Protein AF-A0A7X9DXM9-F1 (afdb_monomer_lite)

pLDDT: mean 82.94, std 8.87, range [48.75, 93.5]

Sequence (205 aa):
MAFSERTTARLQALLFGFGPSSVLVLLVGGMLQSAAYAPAATLSLMGIGLGLPLGLGAGWLAARFDLSLAERRLPTLLFLFFLPLAVLPVQPGVLPLPSTWHGFPAIAIKVLAGLPLGAILGAAVEIGSLTAHSTRWTLAGAGLGALLAAGSVAVFSVLRGACLMNLFAAPIIWPLLPGTGRRSLPARMLLTLAVLLSFLVILYG

Foldseek 3Di:
DADPPVLLLLLLLLLLQQLVLLLVLLLVLLCVVDVVLVLLSVLLVLLLVQLQVLLLVVLVVVVVDPDDLQRLCVLVLVSLVLSLQSCVSSDPPPDPDPPVPPDDNNSVSSSPSNNSNSSSSNNNCSSPVVDDHDPVSNVVSNVVNNVQSNVCSVVHNSSLSSLVSLLVSLVSCVSSQDPDDPNRVVSVVSSVVSNVVSVCVNVPD

Radius of gyration: 16.88 Å; chains: 1; bounding box: 50×31×45 Å

Structure (mmCIF, N/CA/C/O backbone):
data_AF-A0A7X9DXM9-F1
#
_entry.id   AF-A0A7X9DXM9-F1
#
loop_
_atom_site.group_PDB
_atom_site.id
_atom_site.type_symbol
_atom_site.label_atom_id
_atom_site.label_alt_id
_atom_site.label_comp_id
_atom_site.label_asym_id
_atom_site.label_entity_id
_atom_site.label_seq_id
_atom_site.pdbx_PDB_ins_code
_atom_site.Cartn_x
_atom_site.Cartn_y
_atom_site.Cartn_z
_atom_site.occupancy
_atom_site.B_iso_or_equiv
_atom_site.auth_seq_id
_atom_site.auth_comp_id
_atom_site.auth_asym_id
_atom_site.auth_atom_id
_atom_site.pdbx_PDB_model_num
ATOM 1 N N . MET A 1 1 ? -24.350 7.151 11.544 1.00 48.75 1 MET A N 1
ATOM 2 C CA . MET A 1 1 ? -24.668 5.755 11.917 1.00 48.75 1 MET A CA 1
ATOM 3 C C . MET A 1 1 ? -23.365 5.045 12.244 1.00 48.75 1 MET A C 1
ATOM 5 O O . MET A 1 1 ? -22.459 5.098 11.422 1.00 48.75 1 MET A O 1
ATOM 9 N N . ALA A 1 2 ? -23.230 4.468 13.438 1.00 59.56 2 ALA A N 1
ATOM 10 C CA . ALA A 1 2 ? -22.066 3.652 13.780 1.00 59.56 2 ALA A CA 1
ATOM 11 C C . ALA A 1 2 ? -22.245 2.257 13.163 1.00 59.56 2 ALA A C 1
ATOM 13 O O . ALA A 1 2 ? -23.306 1.652 13.305 1.00 59.56 2 ALA A O 1
ATOM 14 N N . PHE A 1 3 ? -21.242 1.765 12.435 1.00 67.19 3 PHE A N 1
ATOM 15 C CA . PHE A 1 3 ? -21.250 0.389 11.940 1.00 67.19 3 PHE A CA 1
ATOM 16 C C . PHE A 1 3 ? -21.207 -0.588 13.117 1.00 67.19 3 PHE A C 1
ATOM 18 O O . PHE A 1 3 ? -20.564 -0.312 14.128 1.00 67.19 3 PHE A O 1
ATOM 25 N N . SER A 1 4 ? -21.860 -1.744 12.975 1.00 80.69 4 SER A N 1
ATOM 26 C CA . SER A 1 4 ? -21.740 -2.803 13.979 1.00 80.69 4 SER A CA 1
ATOM 27 C C . SER A 1 4 ? -20.289 -3.292 14.067 1.00 80.69 4 SER A C 1
ATOM 29 O O . SER A 1 4 ? -19.576 -3.329 13.059 1.00 80.69 4 SER A O 1
ATOM 31 N N . GLU A 1 5 ? -19.858 -3.719 15.256 1.00 78.62 5 GLU A N 1
ATOM 32 C CA . GLU A 1 5 ? -18.505 -4.253 15.493 1.00 78.62 5 GLU A CA 1
ATOM 33 C C . GLU A 1 5 ? -18.162 -5.428 14.564 1.00 78.62 5 GLU A C 1
ATOM 35 O O . GLU A 1 5 ? -17.027 -5.599 14.122 1.00 78.62 5 GLU A O 1
ATOM 40 N N . ARG A 1 6 ? -19.171 -6.221 14.185 1.00 82.81 6 ARG A N 1
ATOM 41 C CA . ARG A 1 6 ? -19.003 -7.307 13.212 1.00 82.81 6 ARG A CA 1
ATOM 42 C C . ARG A 1 6 ? -18.684 -6.780 11.817 1.00 82.81 6 ARG A C 1
ATOM 44 O O . ARG A 1 6 ? -17.879 -7.386 11.114 1.00 82.81 6 ARG A O 1
ATOM 51 N N . THR A 1 7 ? -19.307 -5.682 11.392 1.00 85.44 7 THR A N 1
ATOM 52 C CA . THR A 1 7 ? -19.037 -5.094 10.075 1.00 85.44 7 THR A CA 1
ATOM 53 C C . THR A 1 7 ? -17.652 -4.461 10.035 1.00 85.44 7 THR A C 1
ATOM 55 O O . THR A 1 7 ? -16.925 -4.670 9.066 1.00 85.44 7 THR A O 1
ATOM 58 N N . THR A 1 8 ? -17.234 -3.768 11.096 1.00 82.44 8 THR A N 1
ATOM 59 C CA . THR A 1 8 ? -15.885 -3.187 11.159 1.00 82.44 8 THR A CA 1
ATOM 60 C C . THR A 1 8 ? -14.805 -4.270 11.155 1.00 82.44 8 THR A C 1
ATOM 62 O O . THR A 1 8 ? -13.843 -4.146 10.401 1.00 82.44 8 THR A O 1
ATOM 65 N N . ALA A 1 9 ? -14.985 -5.375 11.886 1.00 82.69 9 ALA A N 1
ATOM 66 C CA . ALA A 1 9 ? -14.057 -6.510 11.854 1.00 82.69 9 ALA A CA 1
ATOM 67 C C . ALA A 1 9 ? -13.941 -7.151 10.455 1.00 82.69 9 ALA A C 1
ATOM 69 O O . ALA A 1 9 ? -12.845 -7.491 10.008 1.00 82.69 9 ALA A O 1
ATOM 70 N N . ARG A 1 10 ? -15.058 -7.277 9.724 1.00 88.19 10 ARG A N 1
ATOM 71 C CA . ARG A 1 10 ? -15.061 -7.809 8.347 1.00 88.19 10 ARG A CA 1
ATOM 72 C C . ARG A 1 10 ? -14.319 -6.900 7.373 1.00 88.19 10 ARG A C 1
ATOM 74 O O . ARG A 1 10 ? -13.527 -7.399 6.581 1.00 88.19 10 ARG A O 1
ATOM 81 N N . LEU A 1 11 ? -14.545 -5.588 7.449 1.00 87.56 11 LEU A N 1
ATOM 82 C CA . LEU A 1 11 ? -13.854 -4.610 6.600 1.00 87.56 11 LEU A CA 1
ATOM 83 C C . LEU A 1 11 ? -12.341 -4.615 6.853 1.00 87.56 11 LEU A C 1
ATOM 85 O O . LEU A 1 11 ? -11.559 -4.505 5.915 1.00 87.56 11 LEU A O 1
ATOM 89 N N . GLN A 1 12 ? -11.919 -4.808 8.103 1.00 85.81 12 GLN A N 1
ATOM 90 C CA . GLN A 1 12 ? -10.499 -4.916 8.450 1.00 85.81 12 GLN A CA 1
ATOM 91 C C . GLN A 1 12 ? -9.864 -6.180 7.887 1.00 85.81 12 GLN A C 1
ATOM 93 O O . GLN A 1 12 ? -8.811 -6.096 7.260 1.00 85.81 12 GLN A O 1
ATOM 98 N N . ALA A 1 13 ? -10.523 -7.330 8.054 1.00 86.81 13 ALA A N 1
ATOM 99 C CA . ALA A 1 13 ? -10.060 -8.582 7.468 1.00 86.81 13 ALA A CA 1
ATOM 100 C C . ALA A 1 13 ? -9.941 -8.466 5.940 1.00 86.81 13 ALA A C 1
ATOM 102 O O . ALA A 1 13 ? -8.939 -8.884 5.365 1.00 86.81 13 ALA A O 1
ATOM 103 N N . LEU A 1 14 ? -10.911 -7.813 5.296 1.00 89.94 14 LEU A N 1
ATOM 104 C CA . LEU A 1 14 ? -10.887 -7.549 3.859 1.00 89.94 14 LEU A CA 1
ATOM 105 C C . LEU A 1 14 ? -9.674 -6.687 3.465 1.00 89.94 14 LEU A C 1
ATOM 107 O O . LEU A 1 14 ? -8.929 -7.068 2.565 1.00 89.94 14 LEU A O 1
ATOM 111 N N . LEU A 1 15 ? -9.405 -5.584 4.170 1.00 87.69 15 LEU A N 1
ATOM 112 C CA . LEU A 1 15 ? -8.231 -4.738 3.903 1.00 87.69 15 LEU A CA 1
ATOM 113 C C . LEU A 1 15 ? -6.899 -5.464 4.117 1.00 87.69 15 LEU A C 1
ATOM 115 O O . LEU A 1 15 ? -5.951 -5.233 3.365 1.00 87.69 15 LEU A O 1
ATOM 119 N N . PHE A 1 16 ? -6.840 -6.358 5.105 1.00 86.56 16 PHE A N 1
ATOM 120 C CA . PHE A 1 16 ? -5.651 -7.151 5.406 1.00 86.56 16 PHE A CA 1
ATOM 121 C C . PHE A 1 16 ? -5.243 -8.054 4.237 1.00 86.56 16 PHE A C 1
ATOM 123 O O . PHE A 1 16 ? -4.057 -8.211 3.967 1.00 86.56 16 PHE A O 1
ATOM 130 N N . GLY A 1 17 ? -6.216 -8.620 3.517 1.00 87.19 17 GLY A N 1
ATOM 131 C CA . GLY A 1 17 ? -5.951 -9.375 2.291 1.00 87.19 17 GLY A CA 1
ATOM 132 C C . GLY A 1 17 ? -5.758 -8.482 1.063 1.00 87.19 17 GLY A C 1
ATOM 133 O O . GLY A 1 17 ? -4.894 -8.747 0.225 1.00 87.19 17 GLY A O 1
ATOM 134 N N . PHE A 1 18 ? -6.544 -7.408 0.961 1.00 90.62 18 PHE A N 1
ATOM 135 C CA . PHE A 1 18 ? -6.539 -6.492 -0.181 1.00 90.62 18 PHE A CA 1
ATOM 136 C C . PHE A 1 18 ? -5.183 -5.811 -0.383 1.00 90.62 18 PHE A C 1
ATOM 138 O O . PHE A 1 18 ? -4.677 -5.796 -1.501 1.00 90.62 18 PHE A O 1
ATOM 145 N N . GLY A 1 19 ? -4.571 -5.274 0.677 1.00 87.44 19 GLY A N 1
ATOM 146 C CA . GLY A 1 19 ? -3.327 -4.509 0.558 1.00 87.44 19 GLY A CA 1
ATOM 147 C C . GLY A 1 19 ? -2.166 -5.313 -0.051 1.00 87.44 19 GLY A C 1
ATOM 148 O O . GLY A 1 19 ? -1.692 -4.959 -1.132 1.00 87.44 19 GLY A O 1
ATOM 149 N N . PRO A 1 20 ? -1.728 -6.418 0.584 1.00 87.94 20 PRO A N 1
ATOM 150 C CA . PRO A 1 20 ? -0.613 -7.231 0.096 1.00 87.94 20 PRO A CA 1
ATOM 151 C C . PRO A 1 20 ? -0.844 -7.813 -1.304 1.00 87.94 20 PRO A C 1
ATOM 153 O O . PRO A 1 20 ? 0.061 -7.790 -2.136 1.00 87.94 20 PRO A O 1
ATOM 156 N N . SER A 1 21 ? -2.054 -8.311 -1.585 1.00 91.06 21 SER A N 1
ATOM 157 C CA . SER A 1 21 ? -2.389 -8.884 -2.898 1.00 91.06 21 SER A CA 1
ATOM 158 C C . SER A 1 21 ? -2.339 -7.836 -4.010 1.00 91.06 21 SER A C 1
ATOM 160 O O . SER A 1 21 ? -1.757 -8.097 -5.062 1.00 91.06 21 SER A O 1
ATOM 162 N N . SER A 1 22 ? -2.867 -6.635 -3.757 1.00 89.62 22 SER A N 1
ATOM 163 C CA . SER A 1 22 ? -2.834 -5.532 -4.720 1.00 89.62 22 SER A CA 1
ATOM 164 C C . SER A 1 22 ? -1.399 -5.126 -5.051 1.00 89.62 22 SER A C 1
ATOM 166 O O . SER A 1 22 ? -1.066 -4.969 -6.221 1.00 89.62 22 SER A O 1
ATOM 168 N N . VAL A 1 23 ? -0.527 -5.009 -4.039 1.00 89.00 23 VAL A N 1
ATOM 169 C CA . VAL A 1 23 ? 0.901 -4.682 -4.224 1.00 89.00 23 VAL A CA 1
ATOM 170 C C . VAL A 1 23 ? 1.596 -5.719 -5.095 1.00 89.00 23 VAL A C 1
ATOM 172 O O . VAL A 1 23 ? 2.262 -5.363 -6.067 1.00 89.00 23 VAL A O 1
ATOM 175 N N . LEU A 1 24 ? 1.435 -6.999 -4.752 1.00 88.75 24 LEU A N 1
ATOM 176 C CA . LEU A 1 24 ? 2.077 -8.090 -5.478 1.00 88.75 24 LEU A CA 1
ATOM 177 C C . LEU A 1 24 ? 1.624 -8.116 -6.937 1.00 88.75 24 LEU A C 1
ATOM 179 O O . LEU A 1 24 ? 2.463 -8.163 -7.832 1.00 88.75 24 LEU A O 1
ATOM 183 N N . VAL A 1 25 ? 0.317 -8.029 -7.186 1.00 92.06 25 VAL A N 1
ATOM 184 C CA . VAL A 1 25 ? -0.222 -8.076 -8.549 1.00 92.06 25 VAL A CA 1
ATOM 185 C C . VAL A 1 25 ? 0.141 -6.827 -9.352 1.00 92.06 25 VAL A C 1
ATOM 187 O O . VAL A 1 25 ? 0.460 -6.961 -10.529 1.00 92.06 25 VAL A O 1
ATOM 190 N N . LEU A 1 26 ? 0.170 -5.635 -8.748 1.00 88.19 26 LEU A N 1
ATOM 191 C CA . LEU A 1 26 ? 0.624 -4.415 -9.428 1.00 88.19 26 LEU A CA 1
ATOM 192 C C . LEU A 1 26 ? 2.090 -4.528 -9.869 1.00 88.19 26 LEU A C 1
ATOM 194 O O . LEU A 1 26 ? 2.418 -4.211 -11.011 1.00 88.19 26 LEU A O 1
ATOM 198 N N . LEU A 1 27 ? 2.971 -5.009 -8.988 1.00 85.69 27 LEU A N 1
ATOM 199 C CA . LEU A 1 27 ? 4.401 -5.126 -9.284 1.00 85.69 27 LEU A CA 1
ATOM 200 C C . LEU A 1 27 ? 4.691 -6.250 -10.285 1.00 85.69 27 LEU A C 1
ATOM 202 O O . LEU A 1 27 ? 5.445 -6.028 -11.230 1.00 85.69 27 LEU A O 1
ATOM 206 N N . VAL A 1 28 ? 4.051 -7.414 -10.138 1.00 88.06 28 VAL A N 1
ATOM 207 C CA . VAL A 1 28 ? 4.140 -8.510 -11.121 1.00 88.06 28 VAL A CA 1
ATOM 208 C C . VAL A 1 28 ? 3.554 -8.076 -12.464 1.00 88.06 28 VAL A C 1
ATOM 210 O O . VAL A 1 28 ? 4.159 -8.310 -13.505 1.00 88.06 28 VAL A O 1
ATOM 213 N N . GLY A 1 29 ? 2.419 -7.380 -12.456 1.00 84.25 29 GLY A N 1
ATOM 214 C CA . GLY A 1 29 ? 1.819 -6.807 -13.656 1.00 84.25 29 GLY A CA 1
ATOM 215 C C . GLY A 1 29 ? 2.764 -5.838 -14.370 1.00 84.25 29 GLY A C 1
ATOM 216 O O . GLY A 1 29 ? 2.915 -5.916 -15.586 1.00 84.25 29 GLY A O 1
ATOM 217 N N . GLY A 1 30 ? 3.481 -4.997 -13.620 1.00 79.69 30 GLY A N 1
ATOM 218 C CA . GLY A 1 30 ? 4.525 -4.128 -14.165 1.00 79.69 30 GLY A CA 1
ATOM 219 C C . GLY A 1 30 ? 5.702 -4.882 -14.790 1.00 79.69 30 GLY A C 1
ATOM 220 O O . GLY A 1 30 ? 6.202 -4.466 -15.834 1.00 79.69 30 GLY A O 1
ATOM 221 N N . MET A 1 31 ? 6.115 -6.013 -14.204 1.00 84.00 31 MET A N 1
ATOM 222 C CA . MET A 1 31 ? 7.135 -6.893 -14.796 1.00 84.00 31 MET A CA 1
ATOM 223 C C . MET A 1 31 ? 6.669 -7.503 -16.121 1.00 84.00 31 MET A C 1
ATOM 225 O O . MET A 1 31 ? 7.459 -7.615 -17.056 1.00 84.00 31 MET A O 1
ATOM 229 N N . LEU A 1 32 ? 5.394 -7.895 -16.198 1.00 82.75 32 LEU A N 1
ATOM 230 C CA . LEU A 1 32 ? 4.806 -8.525 -17.382 1.00 82.75 32 LEU A CA 1
ATOM 231 C C . LEU A 1 32 ? 4.537 -7.524 -18.513 1.00 82.75 32 LEU A C 1
ATOM 233 O O . LEU A 1 32 ? 4.672 -7.886 -19.678 1.00 82.75 32 LEU A O 1
ATOM 237 N N . GLN A 1 33 ? 4.187 -6.274 -18.192 1.00 77.88 33 GLN A N 1
ATOM 238 C CA . GLN A 1 33 ? 3.947 -5.233 -19.197 1.00 77.88 33 GLN A CA 1
ATOM 239 C C . GLN A 1 33 ? 5.207 -4.873 -19.997 1.00 77.88 33 GLN A C 1
ATOM 241 O O . GLN A 1 33 ? 5.100 -4.528 -21.173 1.00 77.88 33 GLN A O 1
ATOM 246 N N . SER A 1 34 ? 6.399 -4.927 -19.389 1.00 70.69 34 SER A N 1
ATOM 247 C CA . SER A 1 34 ? 7.651 -4.689 -20.111 1.00 70.69 34 SER A CA 1
ATOM 248 C C . SER A 1 34 ? 8.867 -5.262 -19.392 1.00 70.69 34 SER A C 1
ATOM 250 O O . SER A 1 34 ? 9.129 -4.961 -18.224 1.00 70.69 34 SER A O 1
ATOM 252 N N . ALA A 1 35 ? 9.705 -5.975 -20.146 1.00 70.38 35 ALA A N 1
ATOM 253 C CA . ALA A 1 35 ? 10.999 -6.467 -19.676 1.00 70.38 35 ALA A CA 1
ATOM 254 C C . ALA A 1 35 ? 11.931 -5.336 -19.195 1.00 70.38 35 ALA A C 1
ATOM 256 O O . ALA A 1 35 ? 12.764 -5.555 -18.317 1.00 70.38 35 ALA A O 1
ATOM 257 N N . ALA A 1 36 ? 11.762 -4.110 -19.709 1.00 70.25 36 ALA A N 1
ATOM 258 C CA . ALA A 1 36 ? 12.531 -2.946 -19.270 1.00 70.25 36 ALA A CA 1
ATOM 259 C C . ALA A 1 36 ? 12.180 -2.498 -17.837 1.00 70.25 36 ALA A C 1
ATOM 261 O O . ALA A 1 36 ? 12.992 -1.849 -17.174 1.00 70.25 36 ALA A O 1
ATOM 262 N N . TYR A 1 37 ? 10.988 -2.846 -17.340 1.00 75.62 37 TYR A N 1
ATOM 263 C CA . TYR A 1 37 ? 10.502 -2.449 -16.013 1.00 75.62 37 TYR A CA 1
ATOM 264 C C . TYR A 1 37 ? 10.745 -3.521 -14.949 1.00 75.62 37 TYR A C 1
ATOM 266 O O . TYR A 1 37 ? 10.755 -3.207 -13.755 1.00 75.62 37 TYR A O 1
ATOM 274 N N . ALA A 1 38 ? 11.027 -4.759 -15.366 1.00 79.31 38 ALA A N 1
ATOM 275 C CA . ALA A 1 38 ? 11.289 -5.871 -14.463 1.00 79.31 38 ALA A CA 1
ATOM 276 C C . ALA A 1 38 ? 12.390 -5.578 -13.421 1.00 79.31 38 ALA A C 1
ATOM 278 O O . ALA A 1 38 ? 12.136 -5.801 -12.238 1.00 79.31 38 ALA A O 1
ATOM 279 N N . PRO A 1 39 ? 13.552 -4.979 -13.763 1.00 83.31 39 PRO A N 1
ATOM 280 C CA . PRO A 1 39 ? 14.574 -4.657 -12.765 1.00 83.31 39 PRO A CA 1
ATOM 281 C C . PRO A 1 39 ? 14.092 -3.648 -11.715 1.00 83.31 39 PRO A C 1
ATOM 283 O O . PRO A 1 39 ? 14.436 -3.757 -10.541 1.00 83.31 39 PRO A O 1
ATOM 286 N N . ALA A 1 40 ? 13.288 -2.660 -12.117 1.00 82.50 40 ALA A N 1
ATOM 287 C CA . ALA A 1 40 ? 12.776 -1.653 -11.193 1.00 82.50 40 ALA A CA 1
ATOM 288 C C . ALA A 1 40 ? 11.723 -2.237 -10.242 1.00 82.50 40 ALA A C 1
ATOM 290 O O . ALA A 1 40 ? 11.768 -1.964 -9.042 1.00 82.50 40 ALA A O 1
ATOM 291 N N . ALA A 1 41 ? 10.834 -3.088 -10.760 1.00 83.94 41 ALA A N 1
ATOM 292 C CA . ALA A 1 41 ? 9.851 -3.807 -9.959 1.00 83.94 41 ALA A CA 1
ATOM 293 C C . ALA A 1 41 ? 10.522 -4.776 -8.971 1.00 83.94 41 ALA A C 1
ATOM 295 O O . ALA A 1 41 ? 10.146 -4.804 -7.801 1.00 83.94 41 ALA A O 1
ATOM 296 N N . THR A 1 42 ? 11.565 -5.502 -9.393 1.00 86.25 42 THR A N 1
ATOM 297 C CA . THR A 1 42 ? 12.333 -6.397 -8.509 1.00 86.25 42 THR A CA 1
ATOM 298 C C . THR A 1 42 ? 13.021 -5.629 -7.386 1.00 86.25 42 THR A C 1
ATOM 300 O O . THR A 1 42 ? 12.974 -6.056 -6.236 1.00 86.25 42 THR A O 1
ATOM 303 N N . LEU A 1 43 ? 13.629 -4.477 -7.684 1.00 87.50 43 LEU A N 1
ATOM 304 C CA . LEU A 1 43 ? 14.270 -3.645 -6.661 1.00 87.50 43 LEU A CA 1
ATOM 305 C C . LEU A 1 43 ? 13.255 -3.060 -5.669 1.00 87.50 43 LEU A C 1
ATOM 307 O O . LEU A 1 43 ? 13.537 -3.019 -4.472 1.00 87.50 43 LEU A O 1
ATOM 311 N N . SER A 1 44 ? 12.067 -2.671 -6.138 1.00 87.44 44 SER A N 1
ATOM 312 C CA . SER A 1 44 ? 10.980 -2.243 -5.252 1.00 87.44 44 SER A CA 1
ATOM 313 C C . SER A 1 44 ? 10.486 -3.394 -4.365 1.00 87.44 44 SER A C 1
ATOM 315 O O . SER A 1 44 ? 10.382 -3.225 -3.151 1.00 87.44 44 SER A O 1
ATOM 317 N N . LEU A 1 45 ? 10.293 -4.598 -4.923 1.00 87.62 45 LEU A N 1
ATOM 318 C CA . LEU A 1 45 ? 9.964 -5.806 -4.152 1.00 87.62 45 LEU A CA 1
ATOM 319 C C . LEU A 1 45 ? 11.040 -6.150 -3.120 1.00 87.62 45 LEU A C 1
ATOM 321 O O . LEU A 1 45 ? 10.706 -6.520 -1.998 1.00 87.62 45 LEU A O 1
ATOM 325 N N . MET A 1 46 ? 12.318 -5.992 -3.466 1.00 90.75 46 MET A N 1
ATOM 326 C CA . MET A 1 46 ? 13.419 -6.173 -2.522 1.00 90.75 46 MET A CA 1
ATOM 327 C C . MET A 1 46 ? 13.336 -5.145 -1.390 1.00 90.75 46 MET A C 1
ATOM 329 O O . MET A 1 46 ? 13.458 -5.511 -0.226 1.00 90.75 46 MET A O 1
ATOM 333 N N . GLY A 1 47 ? 13.051 -3.881 -1.715 1.00 89.81 47 GLY A N 1
ATOM 334 C CA . GLY A 1 47 ? 12.760 -2.836 -0.735 1.00 89.81 47 GLY A CA 1
ATOM 335 C C . GLY A 1 47 ? 11.626 -3.223 0.210 1.00 89.81 47 GLY A C 1
ATOM 336 O O . GLY A 1 47 ? 11.805 -3.185 1.425 1.00 89.81 47 GLY A O 1
ATOM 337 N N . ILE A 1 48 ? 10.493 -3.670 -0.333 1.00 90.69 48 ILE A N 1
ATOM 338 C CA . ILE A 1 48 ? 9.339 -4.148 0.446 1.00 90.69 48 ILE A CA 1
ATOM 339 C C . ILE A 1 48 ? 9.743 -5.326 1.342 1.00 90.69 48 ILE A C 1
ATOM 341 O O . ILE A 1 48 ? 9.424 -5.333 2.531 1.00 90.69 48 ILE A O 1
ATOM 345 N N . GLY A 1 49 ? 10.483 -6.295 0.800 1.00 90.88 49 GLY A N 1
ATOM 346 C CA . GLY A 1 49 ? 10.977 -7.458 1.536 1.00 90.88 49 GLY A CA 1
ATOM 347 C C . GLY A 1 49 ? 11.904 -7.086 2.694 1.00 90.88 49 GLY A C 1
ATOM 348 O O . GLY A 1 49 ? 11.774 -7.654 3.772 1.00 90.88 49 GLY A O 1
ATOM 349 N N . LEU A 1 50 ? 12.786 -6.099 2.506 1.00 92.19 50 LEU A N 1
ATOM 350 C CA . LEU A 1 50 ? 13.667 -5.567 3.554 1.00 92.19 50 LEU A CA 1
ATOM 351 C C . LEU A 1 50 ? 12.912 -4.712 4.580 1.00 92.19 50 LEU A C 1
ATOM 353 O O . LEU A 1 50 ? 13.237 -4.730 5.765 1.00 92.19 50 LEU A O 1
ATOM 357 N N . GLY A 1 51 ? 11.893 -3.974 4.140 1.00 91.31 51 GLY A N 1
ATOM 358 C CA . GLY A 1 51 ? 11.041 -3.175 5.013 1.00 91.31 51 GLY A CA 1
ATOM 359 C C . GLY A 1 51 ? 10.171 -4.032 5.928 1.00 91.31 51 GLY A C 1
ATOM 360 O O . GLY A 1 51 ? 9.973 -3.681 7.086 1.00 91.31 51 GLY A O 1
ATOM 361 N N . LEU A 1 52 ? 9.677 -5.172 5.446 1.00 91.06 52 LEU A N 1
ATOM 362 C CA . LEU A 1 52 ? 8.765 -6.048 6.184 1.00 91.06 52 LEU A CA 1
ATOM 363 C C . LEU A 1 52 ? 9.264 -6.474 7.581 1.00 91.06 52 LEU A C 1
ATOM 365 O O . LEU A 1 52 ? 8.524 -6.252 8.540 1.00 91.06 52 LEU A O 1
ATOM 369 N N . PRO A 1 53 ? 10.489 -7.006 7.768 1.00 91.25 53 PRO A N 1
ATOM 370 C CA . PRO A 1 53 ? 11.000 -7.336 9.099 1.00 91.25 53 PRO A CA 1
ATOM 371 C C . PRO A 1 53 ? 11.183 -6.100 9.990 1.00 91.25 53 PRO A C 1
ATOM 373 O O . PRO A 1 53 ? 10.915 -6.178 11.189 1.00 91.25 53 PRO A O 1
ATOM 376 N N . LEU A 1 54 ? 11.565 -4.946 9.424 1.00 90.38 54 LEU A N 1
ATOM 377 C CA . LEU A 1 54 ? 11.629 -3.682 10.172 1.00 90.38 54 LEU A CA 1
ATOM 378 C C . LEU A 1 54 ? 10.239 -3.287 10.686 1.00 90.38 54 LEU A C 1
ATOM 380 O O . LEU A 1 54 ? 10.081 -2.877 11.834 1.00 90.38 54 LEU A O 1
ATOM 384 N N . GLY A 1 55 ? 9.228 -3.468 9.839 1.00 88.94 55 GLY A N 1
ATOM 385 C CA . GLY A 1 55 ? 7.826 -3.269 10.164 1.00 88.94 55 GLY A CA 1
ATOM 386 C C . GLY A 1 55 ? 7.324 -4.180 11.271 1.00 88.94 55 GLY A C 1
ATOM 387 O O . GLY A 1 55 ? 6.687 -3.701 12.203 1.00 88.94 55 GLY A O 1
ATOM 388 N N . LEU A 1 56 ? 7.630 -5.477 11.190 1.00 88.94 56 LEU A N 1
ATOM 389 C CA . LEU A 1 56 ? 7.277 -6.450 12.227 1.00 88.94 56 LEU A CA 1
ATOM 390 C C . LEU A 1 56 ? 7.898 -6.056 13.573 1.00 88.94 56 LEU A C 1
ATOM 392 O O . LEU A 1 56 ? 7.196 -5.998 14.577 1.00 88.94 56 LEU A O 1
ATOM 396 N N . GLY A 1 57 ? 9.185 -5.689 13.587 1.00 87.00 57 GLY A N 1
ATOM 397 C CA . GLY A 1 57 ? 9.857 -5.212 14.799 1.00 87.00 57 GLY A CA 1
ATOM 398 C C . GLY A 1 57 ? 9.222 -3.941 15.375 1.00 87.00 57 GLY A C 1
ATOM 399 O O . GLY A 1 57 ? 8.988 -3.852 16.581 1.00 87.00 57 GLY A O 1
ATOM 400 N N . ALA A 1 58 ? 8.881 -2.974 14.517 1.00 85.56 58 ALA A N 1
ATOM 401 C CA . ALA A 1 58 ? 8.199 -1.749 14.929 1.00 85.56 58 ALA A CA 1
ATOM 402 C C . ALA A 1 58 ? 6.775 -2.018 15.443 1.00 85.56 58 ALA A C 1
ATOM 404 O O . ALA A 1 58 ? 6.373 -1.436 16.448 1.00 85.56 58 ALA A O 1
ATOM 405 N N . GLY A 1 59 ? 6.028 -2.911 14.791 1.00 84.44 59 GLY A N 1
ATOM 406 C CA . GLY A 1 59 ? 4.690 -3.333 15.204 1.00 84.44 59 GLY A CA 1
ATOM 407 C C . GLY A 1 59 ? 4.700 -4.063 16.545 1.00 84.44 59 GLY A C 1
ATOM 408 O O . GLY A 1 59 ? 3.859 -3.789 17.399 1.00 84.44 59 GLY A O 1
ATOM 409 N N . TRP A 1 60 ? 5.704 -4.905 16.777 1.00 86.31 60 TRP A N 1
ATOM 410 C CA . TRP A 1 60 ? 5.889 -5.617 18.039 1.00 86.31 60 TRP A CA 1
ATOM 411 C C . TRP A 1 60 ? 6.232 -4.652 19.175 1.00 86.31 60 TRP A C 1
ATOM 413 O O . TRP A 1 60 ? 5.688 -4.747 20.275 1.00 86.31 60 TRP A O 1
ATOM 423 N N . LEU A 1 61 ? 7.098 -3.670 18.904 1.00 85.25 61 LEU A N 1
ATOM 424 C CA . LEU A 1 61 ? 7.417 -2.619 19.866 1.00 85.25 61 LEU A CA 1
ATOM 425 C C . LEU A 1 61 ? 6.181 -1.759 20.162 1.00 85.25 61 LEU A C 1
ATOM 427 O O . LEU A 1 61 ? 5.892 -1.467 21.318 1.00 85.25 61 LEU A O 1
ATOM 431 N N . ALA A 1 62 ? 5.426 -1.402 19.124 1.00 81.94 62 ALA A N 1
ATOM 432 C CA . ALA A 1 62 ? 4.181 -0.651 19.216 1.00 81.94 62 ALA A CA 1
ATOM 433 C C . ALA A 1 62 ? 3.111 -1.397 20.031 1.00 81.94 62 ALA A C 1
ATOM 435 O O . ALA A 1 62 ? 2.397 -0.768 20.808 1.00 81.94 62 ALA A O 1
ATOM 436 N N . ALA A 1 63 ? 3.043 -2.727 19.925 1.00 77.38 63 ALA A N 1
ATOM 437 C CA . ALA A 1 63 ? 2.134 -3.569 20.701 1.00 77.38 63 ALA A CA 1
ATOM 438 C C . ALA A 1 63 ? 2.415 -3.558 22.214 1.00 77.38 63 ALA A C 1
ATOM 440 O O . ALA A 1 63 ? 1.530 -3.892 23.000 1.00 77.38 63 ALA A O 1
ATOM 441 N N . ARG A 1 64 ? 3.623 -3.157 22.635 1.00 81.38 64 ARG A N 1
ATOM 442 C CA . ARG A 1 64 ? 3.970 -2.977 24.055 1.00 81.38 64 ARG A CA 1
ATOM 443 C C . ARG A 1 64 ? 3.426 -1.677 24.649 1.00 81.38 64 ARG A C 1
ATOM 445 O O . ARG A 1 64 ? 3.457 -1.521 25.867 1.00 81.38 64 ARG A O 1
ATOM 452 N N . PHE A 1 65 ? 2.952 -0.752 23.817 1.00 81.00 65 PHE A N 1
ATOM 453 C CA . PHE A 1 65 ? 2.344 0.500 24.254 1.00 81.00 65 PHE A CA 1
ATOM 454 C C . PHE A 1 65 ? 0.821 0.421 24.166 1.00 81.00 65 PHE A C 1
ATOM 456 O O . PHE A 1 65 ? 0.261 -0.244 23.293 1.00 81.00 65 PHE A O 1
ATOM 463 N N . ASP A 1 66 ? 0.140 1.148 25.051 1.00 74.12 66 ASP A N 1
ATOM 464 C CA . ASP A 1 66 ? -1.319 1.213 25.053 1.00 74.12 66 ASP A CA 1
ATOM 465 C C . ASP A 1 66 ? -1.814 2.165 23.953 1.00 74.12 66 ASP A C 1
ATOM 467 O O . ASP A 1 66 ? -2.101 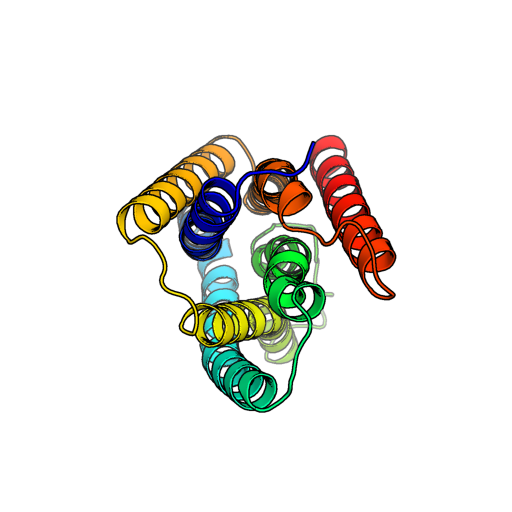3.345 24.163 1.00 74.12 66 ASP A O 1
ATOM 471 N N . LEU A 1 67 ? -1.796 1.660 22.718 1.00 73.62 67 LEU A N 1
ATOM 472 C CA . LEU A 1 67 ? -2.168 2.419 21.533 1.00 73.62 67 LEU A CA 1
ATOM 473 C C . LEU A 1 67 ? -3.681 2.487 21.373 1.00 73.62 67 LEU A C 1
ATOM 475 O O . LEU A 1 67 ? -4.375 1.460 21.338 1.00 73.62 67 LEU A O 1
ATOM 479 N N . SER A 1 68 ? -4.168 3.703 21.146 1.00 74.44 68 SER A N 1
ATOM 480 C CA . SER A 1 68 ? -5.556 3.969 20.788 1.00 74.44 68 SER A CA 1
ATOM 481 C C . SER A 1 68 ? -5.938 3.292 19.466 1.00 74.44 68 SER A C 1
ATOM 483 O O . SER A 1 68 ? -5.108 3.049 18.586 1.00 74.44 68 SER A O 1
ATOM 485 N N . LEU A 1 69 ? -7.236 3.040 19.272 1.00 71.75 69 LEU A N 1
ATOM 486 C CA . LEU A 1 69 ? -7.770 2.479 18.022 1.00 71.75 69 LEU A CA 1
ATOM 487 C C . LEU A 1 69 ? -7.342 3.273 16.777 1.00 71.75 69 LEU A C 1
ATOM 489 O O . LEU A 1 69 ? -7.111 2.676 15.732 1.00 71.75 69 LEU A O 1
ATOM 493 N N . ALA A 1 70 ? -7.196 4.598 16.884 1.00 68.94 70 ALA A N 1
ATOM 494 C CA . ALA A 1 70 ? -6.718 5.454 15.797 1.00 68.94 70 ALA A CA 1
ATOM 495 C C . ALA A 1 70 ? -5.281 5.116 15.376 1.00 68.94 70 ALA A C 1
ATOM 497 O O . ALA A 1 70 ? -4.958 5.069 14.191 1.00 68.94 70 ALA A O 1
ATOM 498 N N . GLU A 1 71 ? -4.420 4.874 16.361 1.00 75.19 71 GLU A N 1
ATOM 499 C CA . GLU A 1 71 ? -2.995 4.620 16.160 1.00 75.19 71 GLU A CA 1
ATOM 500 C C . GLU A 1 71 ? -2.751 3.241 15.571 1.00 75.19 71 GLU A C 1
ATOM 502 O O . GLU A 1 71 ? -1.911 3.083 14.691 1.00 75.19 71 GLU A O 1
ATOM 507 N N . ARG A 1 72 ? -3.571 2.261 15.952 1.00 76.00 72 ARG A N 1
ATOM 508 C CA . ARG A 1 72 ? -3.534 0.924 15.351 1.00 76.00 72 ARG A CA 1
ATOM 509 C C . ARG A 1 72 ? -3.946 0.921 13.871 1.00 76.00 72 ARG A C 1
ATOM 511 O O . ARG A 1 72 ? -3.629 -0.022 13.156 1.00 76.00 72 ARG A O 1
ATOM 518 N N . ARG A 1 73 ? -4.638 1.966 13.393 1.00 77.19 73 ARG A N 1
ATOM 519 C CA . ARG A 1 73 ? -5.087 2.117 11.990 1.00 77.19 73 ARG A CA 1
ATOM 520 C C . ARG A 1 73 ? -4.147 2.948 11.122 1.00 77.19 73 ARG A C 1
ATOM 522 O O . ARG A 1 73 ? -4.313 2.957 9.904 1.00 77.19 73 ARG A O 1
ATOM 529 N N . LEU A 1 74 ? -3.161 3.623 11.718 1.00 79.44 74 LEU A N 1
ATOM 530 C CA . LEU A 1 74 ? -2.177 4.428 10.988 1.00 79.44 74 LEU A CA 1
ATOM 531 C C . LEU A 1 74 ? -1.468 3.646 9.872 1.00 79.44 74 LEU A C 1
ATOM 533 O O . LEU A 1 74 ? -1.416 4.174 8.764 1.00 79.44 74 LEU A O 1
ATOM 537 N N . PRO A 1 75 ? -1.002 2.398 10.081 1.00 82.38 75 PRO A N 1
ATOM 538 C CA . PRO A 1 75 ? -0.369 1.623 9.013 1.00 82.38 75 PRO A CA 1
ATOM 539 C C . PRO A 1 75 ? -1.279 1.456 7.790 1.00 82.38 75 PRO A C 1
ATOM 541 O O . PRO A 1 75 ? -0.848 1.639 6.657 1.00 82.38 75 PRO A O 1
ATOM 544 N N . THR A 1 76 ? -2.571 1.202 8.004 1.00 80.00 76 THR A N 1
ATOM 545 C CA . THR A 1 76 ? -3.549 1.047 6.918 1.00 80.00 76 THR A CA 1
ATOM 546 C C . THR A 1 76 ? -3.754 2.341 6.125 1.00 80.00 76 THR A C 1
ATOM 548 O O . THR A 1 76 ? -3.979 2.288 4.921 1.00 80.00 76 THR A O 1
ATOM 551 N N . LEU A 1 77 ? -3.652 3.508 6.769 1.00 81.56 77 LEU A N 1
ATOM 552 C CA . LEU A 1 77 ? -3.699 4.801 6.075 1.00 81.56 77 LEU A CA 1
ATOM 553 C C . LEU A 1 77 ? -2.409 5.082 5.315 1.00 81.56 77 LEU A C 1
ATOM 555 O O . LEU A 1 77 ? -2.457 5.515 4.168 1.00 81.56 77 LEU A O 1
ATOM 559 N N . LEU A 1 78 ? -1.263 4.819 5.944 1.00 85.19 78 LEU A N 1
ATOM 560 C CA . LEU A 1 78 ? 0.043 5.018 5.325 1.00 85.19 78 LEU A CA 1
ATOM 561 C C . LEU A 1 78 ? 0.211 4.122 4.092 1.00 85.19 78 LEU A C 1
ATOM 563 O O . LEU A 1 78 ? 0.777 4.571 3.099 1.00 85.19 78 LEU A O 1
ATOM 567 N N . PHE A 1 79 ? -0.359 2.913 4.097 1.00 85.81 79 PHE A N 1
ATOM 568 C CA . PHE A 1 79 ? -0.394 2.032 2.927 1.00 85.81 79 PHE A CA 1
ATOM 569 C C . PHE A 1 79 ? -0.887 2.755 1.662 1.00 85.81 79 PHE A C 1
ATOM 571 O O . PHE A 1 79 ? -0.263 2.624 0.614 1.00 85.81 79 PHE A O 1
ATOM 578 N N . LEU A 1 80 ? -1.934 3.583 1.764 1.00 83.94 80 LEU A N 1
ATOM 579 C CA . LEU A 1 80 ? -2.480 4.318 0.615 1.00 83.94 80 LEU A CA 1
ATOM 580 C C . LEU A 1 80 ? -1.488 5.327 0.024 1.00 83.94 80 LEU A C 1
ATOM 582 O O . LEU A 1 80 ? -1.492 5.583 -1.174 1.00 83.94 80 LEU A O 1
ATOM 586 N N . PHE A 1 81 ? -0.627 5.914 0.849 1.00 83.69 81 PHE A N 1
ATOM 587 C CA . PHE A 1 81 ? 0.375 6.871 0.379 1.00 83.69 81 PHE A CA 1
ATOM 588 C C . PHE A 1 81 ? 1.592 6.177 -0.213 1.00 83.69 81 PHE A C 1
ATOM 590 O O . PHE A 1 81 ? 2.120 6.602 -1.239 1.00 83.69 81 PHE A O 1
ATOM 597 N N . PHE A 1 82 ? 2.036 5.102 0.433 1.00 87.44 82 PHE A N 1
ATOM 598 C CA . PHE A 1 82 ? 3.255 4.416 0.033 1.00 87.44 82 PHE A CA 1
ATOM 599 C C . PHE A 1 82 ? 3.041 3.411 -1.096 1.00 87.44 82 PHE A C 1
ATOM 601 O O . PHE A 1 82 ? 4.009 3.068 -1.765 1.00 87.44 82 PHE A O 1
ATOM 608 N N . LEU A 1 83 ? 1.802 2.991 -1.371 1.00 87.81 83 LEU A N 1
ATOM 609 C CA . LEU A 1 83 ? 1.495 2.132 -2.512 1.00 87.81 83 LEU A CA 1
ATOM 610 C C . LEU A 1 83 ? 1.856 2.807 -3.856 1.00 87.81 83 LEU A C 1
ATOM 612 O O . LEU A 1 83 ? 2.686 2.242 -4.570 1.00 87.81 83 LEU A O 1
ATOM 616 N N . PRO A 1 84 ? 1.343 4.010 -4.202 1.00 87.06 84 PRO A N 1
ATOM 617 C CA . PRO A 1 84 ? 1.771 4.731 -5.403 1.00 87.06 84 PRO A CA 1
ATOM 618 C C . PRO A 1 84 ? 3.278 5.003 -5.437 1.00 87.06 84 PRO A C 1
ATOM 620 O O . PRO A 1 84 ? 3.897 4.873 -6.488 1.00 87.06 84 PRO A O 1
ATOM 623 N N . LEU A 1 85 ? 3.884 5.334 -4.290 1.00 85.88 85 LEU A N 1
ATOM 624 C CA . LEU A 1 85 ? 5.323 5.599 -4.194 1.00 85.88 85 LEU A CA 1
ATOM 625 C C . LEU A 1 85 ? 6.169 4.353 -4.487 1.00 85.88 85 LEU A C 1
ATOM 627 O O . LEU A 1 85 ? 7.173 4.456 -5.187 1.00 85.88 85 LEU A O 1
ATOM 631 N N . ALA A 1 86 ? 5.754 3.178 -4.013 1.00 84.94 86 ALA A N 1
ATOM 632 C CA . ALA A 1 86 ? 6.470 1.925 -4.240 1.00 84.94 86 ALA A CA 1
ATOM 633 C C . ALA A 1 86 ? 6.407 1.461 -5.701 1.00 84.94 86 ALA A C 1
ATOM 635 O O . ALA A 1 86 ? 7.332 0.799 -6.176 1.00 84.94 86 ALA A O 1
ATOM 636 N N . VAL A 1 87 ? 5.341 1.809 -6.428 1.00 85.56 87 VAL A N 1
ATOM 637 C CA . VAL A 1 87 ? 5.211 1.477 -7.857 1.00 85.56 87 VAL A CA 1
ATOM 638 C C . VAL A 1 87 ? 5.763 2.560 -8.782 1.00 85.56 87 VAL A C 1
ATOM 640 O O . VAL A 1 87 ? 5.971 2.309 -9.966 1.00 85.56 87 VAL A O 1
ATOM 643 N N . LEU A 1 88 ? 6.047 3.752 -8.257 1.00 84.31 88 LEU A N 1
ATOM 644 C CA . LEU A 1 88 ? 6.543 4.893 -9.022 1.00 84.31 88 LEU A CA 1
ATOM 645 C C . LEU A 1 88 ? 7.823 4.593 -9.826 1.00 84.31 88 LEU A C 1
ATOM 647 O O . LEU A 1 88 ? 7.898 5.018 -10.977 1.00 84.31 88 LEU A O 1
ATOM 651 N N . PRO A 1 89 ? 8.794 3.802 -9.322 1.00 79.75 89 PRO A N 1
ATOM 652 C CA . PRO A 1 89 ? 9.966 3.425 -10.109 1.00 79.75 89 PRO A CA 1
ATOM 653 C C . PRO A 1 89 ? 9.682 2.506 -11.302 1.00 79.75 89 PRO A C 1
ATOM 655 O O . PRO A 1 89 ? 10.545 2.348 -12.166 1.00 79.75 89 PRO A O 1
ATOM 658 N N . VAL A 1 90 ? 8.513 1.865 -11.322 1.00 79.50 90 VAL A N 1
ATOM 659 C CA . VAL A 1 90 ? 8.046 0.986 -12.405 1.00 79.50 90 VAL A CA 1
ATOM 660 C C . VAL A 1 90 ? 7.330 1.806 -13.489 1.00 79.50 90 VAL A C 1
ATOM 662 O O . VAL A 1 90 ? 7.147 1.324 -14.602 1.00 79.50 90 VAL A O 1
ATOM 665 N N . GLN A 1 91 ? 6.965 3.062 -13.200 1.00 77.75 91 GLN A N 1
ATOM 666 C CA . GLN A 1 91 ? 6.292 3.947 -14.143 1.00 77.75 91 GLN A CA 1
ATOM 667 C C . GLN A 1 91 ? 7.307 4.671 -15.052 1.00 77.75 91 GLN A C 1
ATOM 669 O O . GLN A 1 91 ? 8.146 5.435 -14.561 1.00 77.75 91 GLN A O 1
ATOM 674 N N . PRO A 1 92 ? 7.226 4.505 -16.383 1.00 66.25 92 PRO A N 1
ATOM 675 C CA . PRO A 1 92 ? 8.106 5.209 -17.312 1.00 66.25 92 PRO A CA 1
ATOM 676 C C . PRO A 1 92 ? 7.857 6.727 -17.292 1.00 66.25 92 PRO A C 1
ATOM 678 O O . PRO A 1 92 ? 6.717 7.180 -17.245 1.00 66.25 92 PRO A O 1
ATOM 681 N N . GLY A 1 93 ? 8.936 7.515 -17.351 1.00 65.94 93 GLY A N 1
ATOM 682 C CA . GLY A 1 93 ? 8.891 8.966 -17.590 1.00 65.94 93 GLY A CA 1
ATOM 683 C C . GLY A 1 93 ? 8.520 9.858 -16.398 1.00 65.94 93 GLY A C 1
ATOM 684 O O . GLY A 1 93 ? 8.654 11.070 -16.512 1.00 65.94 93 GLY A O 1
ATOM 685 N N . VAL A 1 94 ? 8.102 9.298 -15.257 1.00 65.19 94 VAL A N 1
ATOM 686 C CA . VAL A 1 94 ? 7.670 10.091 -14.082 1.00 65.19 94 VAL A CA 1
ATOM 687 C C . VAL A 1 94 ? 8.839 10.495 -13.178 1.00 65.19 94 VAL A C 1
ATOM 689 O O . VAL A 1 94 ? 8.848 11.590 -12.625 1.00 65.19 94 VAL A O 1
ATOM 692 N N . LEU A 1 95 ? 9.864 9.647 -13.068 1.00 62.34 95 LEU A N 1
ATOM 693 C CA . LEU A 1 95 ? 11.148 9.981 -12.445 1.00 62.34 95 LEU A CA 1
ATOM 694 C C . LEU A 1 95 ? 12.271 9.765 -13.467 1.00 62.34 95 LEU A C 1
ATOM 696 O O . LEU A 1 95 ? 12.951 8.734 -13.417 1.00 62.34 95 LEU A O 1
ATOM 700 N N . PRO A 1 96 ? 12.482 10.695 -14.417 1.00 57.25 96 PRO A N 1
ATOM 701 C CA . PRO A 1 96 ? 13.710 10.696 -15.190 1.00 57.25 96 PRO A CA 1
ATOM 702 C C . PRO A 1 96 ? 14.850 11.028 -14.223 1.00 57.25 96 PRO A C 1
ATOM 704 O O . PRO A 1 96 ? 15.079 12.183 -13.869 1.00 57.25 96 PRO A O 1
ATOM 707 N N . LEU A 1 97 ? 15.538 9.993 -13.737 1.00 58.19 97 LEU A N 1
ATOM 708 C CA . LEU A 1 97 ? 16.806 10.178 -13.043 1.00 58.19 97 LEU A CA 1
ATOM 709 C C . LEU A 1 97 ? 17.736 10.941 -13.999 1.00 58.19 97 LEU A C 1
ATOM 711 O O . LEU A 1 97 ? 17.836 10.545 -15.166 1.00 58.19 97 LEU A O 1
ATOM 715 N N . PRO A 1 98 ? 18.388 12.028 -13.548 1.00 59.00 98 PRO A N 1
ATOM 716 C CA . PRO A 1 98 ? 19.361 12.735 -14.369 1.00 59.00 98 PRO A CA 1
ATOM 717 C C . PRO A 1 98 ? 20.375 11.737 -14.937 1.00 59.00 98 PRO A C 1
ATOM 719 O O . PRO A 1 98 ? 20.740 10.783 -14.250 1.00 59.00 98 PRO A O 1
ATOM 722 N N . SER A 1 99 ? 20.872 11.956 -16.155 1.00 55.25 99 SER A N 1
ATOM 723 C CA . SER A 1 99 ? 21.872 11.081 -16.801 1.00 55.25 99 SER A CA 1
ATOM 724 C C . SER A 1 99 ? 23.168 10.904 -15.991 1.00 55.25 99 SER A C 1
ATOM 726 O O . SER A 1 99 ? 23.981 10.038 -16.286 1.00 55.25 99 SER A O 1
ATOM 728 N N . THR A 1 100 ? 23.364 11.696 -14.937 1.00 53.75 100 THR A N 1
ATOM 729 C CA . THR A 1 100 ? 24.470 11.584 -13.979 1.00 53.75 100 THR A CA 1
ATOM 730 C C . THR A 1 100 ? 24.221 10.570 -12.855 1.00 53.75 100 THR A C 1
ATOM 732 O O . THR A 1 100 ? 25.161 10.173 -12.173 1.00 53.75 100 THR A O 1
ATOM 735 N N . TRP A 1 101 ? 22.983 10.106 -12.661 1.00 59.53 101 TRP A N 1
ATOM 736 C CA . TRP A 1 101 ? 22.593 9.139 -11.628 1.00 59.53 101 TRP A CA 1
ATOM 737 C C . TRP A 1 101 ? 22.596 7.708 -12.176 1.00 59.53 101 TRP A C 1
ATOM 739 O O . TRP A 1 101 ? 21.607 6.978 -12.099 1.00 59.53 101 TRP A O 1
ATOM 749 N N . HIS A 1 102 ? 23.718 7.284 -12.749 1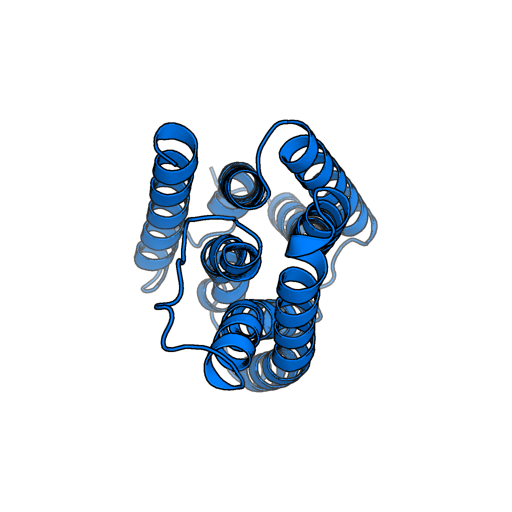.00 63.75 102 HIS A N 1
ATOM 750 C CA . HIS A 1 102 ? 23.940 5.888 -13.117 1.00 63.75 102 HIS A CA 1
ATOM 751 C C . HIS A 1 102 ? 24.656 5.139 -11.977 1.00 63.75 102 HIS A C 1
ATOM 753 O O . HIS A 1 102 ? 25.492 5.702 -11.276 1.00 63.75 102 HIS A O 1
ATOM 759 N N . GLY A 1 103 ? 24.303 3.867 -11.755 1.00 71.94 103 GLY A N 1
ATOM 760 C CA . GLY A 1 103 ? 24.923 3.016 -10.728 1.00 71.94 103 GLY A CA 1
ATOM 761 C C . GLY A 1 103 ? 24.175 2.960 -9.386 1.00 71.94 103 GLY A C 1
ATOM 762 O O . GLY A 1 103 ? 22.944 2.958 -9.341 1.00 71.94 103 GLY A O 1
ATOM 763 N N . PHE A 1 104 ? 24.922 2.863 -8.281 1.00 78.25 104 PHE A N 1
ATOM 764 C CA . PHE A 1 104 ? 24.395 2.576 -6.936 1.00 78.25 104 PHE A CA 1
ATOM 765 C C . PHE A 1 104 ? 23.275 3.525 -6.449 1.00 78.25 104 PHE A C 1
ATOM 767 O O . PHE A 1 104 ? 22.280 3.018 -5.930 1.00 78.25 104 PHE A O 1
ATOM 774 N N . PRO A 1 105 ? 23.338 4.859 -6.652 1.00 78.62 105 PRO A N 1
ATOM 775 C CA . PRO A 1 105 ? 22.283 5.771 -6.193 1.00 78.62 105 PRO A CA 1
ATOM 776 C C . PRO A 1 105 ? 20.911 5.499 -6.828 1.00 78.62 105 PRO A C 1
ATOM 778 O O . PRO A 1 105 ? 19.886 5.559 -6.148 1.00 78.62 105 PRO A O 1
ATOM 781 N N . ALA A 1 106 ? 20.875 5.135 -8.114 1.00 77.88 106 ALA A N 1
ATOM 782 C CA . ALA A 1 106 ? 19.631 4.783 -8.799 1.00 77.88 106 ALA A CA 1
ATOM 783 C C . ALA A 1 106 ? 19.040 3.464 -8.289 1.00 77.88 106 ALA A C 1
ATOM 785 O O . ALA A 1 106 ? 17.821 3.322 -8.214 1.00 77.88 106 ALA A O 1
ATOM 786 N N . ILE A 1 107 ? 19.891 2.503 -7.918 1.00 81.38 107 ILE A N 1
ATOM 787 C CA . ILE A 1 107 ? 19.459 1.249 -7.290 1.00 81.38 107 ILE A CA 1
ATOM 788 C C . ILE A 1 107 ? 18.888 1.546 -5.900 1.00 81.38 107 ILE A C 1
ATOM 790 O O . ILE A 1 107 ? 17.776 1.118 -5.590 1.00 81.38 107 ILE A O 1
ATOM 794 N N . ALA A 1 108 ? 19.607 2.333 -5.095 1.00 83.56 108 ALA A N 1
ATOM 795 C CA . ALA A 1 108 ? 19.205 2.690 -3.740 1.00 83.56 108 ALA A CA 1
ATOM 796 C C . ALA A 1 108 ? 17.839 3.388 -3.706 1.00 83.56 108 ALA A C 1
ATOM 798 O O . ALA A 1 108 ? 16.993 2.998 -2.910 1.00 83.56 108 ALA A O 1
ATOM 799 N N . ILE A 1 109 ? 17.570 4.345 -4.603 1.00 83.88 109 ILE A N 1
ATOM 800 C CA . ILE A 1 109 ? 16.258 5.016 -4.679 1.00 83.88 109 ILE A CA 1
ATOM 801 C C . ILE A 1 109 ? 15.123 4.018 -4.937 1.00 83.88 109 ILE A C 1
ATOM 803 O O . ILE A 1 109 ? 14.078 4.101 -4.297 1.00 83.88 109 ILE A O 1
ATOM 807 N N . LYS A 1 110 ? 15.318 3.059 -5.848 1.00 85.06 110 LYS A N 1
ATOM 808 C CA . LYS A 1 110 ? 14.290 2.061 -6.193 1.00 85.06 110 LYS A CA 1
ATOM 809 C C . LYS A 1 110 ? 13.975 1.137 -5.018 1.00 85.06 110 LYS A C 1
ATOM 811 O O . LYS A 1 110 ? 12.813 0.823 -4.782 1.00 85.06 110 LYS A O 1
ATOM 816 N N . VAL A 1 111 ? 14.999 0.754 -4.257 1.00 85.38 111 VAL A N 1
ATOM 817 C CA . VAL A 1 111 ? 14.848 -0.035 -3.025 1.00 85.38 111 VAL A CA 1
ATOM 818 C C . VAL A 1 111 ? 14.182 0.799 -1.926 1.00 85.38 111 VAL A C 1
ATOM 820 O O . VAL A 1 111 ? 13.241 0.341 -1.280 1.00 85.38 111 VAL A O 1
ATOM 823 N N . LEU A 1 112 ? 14.612 2.050 -1.745 1.00 87.31 112 LEU A N 1
ATOM 824 C CA . LEU A 1 112 ? 14.040 2.974 -0.763 1.00 87.31 112 LEU A CA 1
ATOM 825 C C . LEU A 1 112 ? 12.584 3.335 -1.067 1.00 87.31 112 LEU A C 1
ATOM 827 O O . LEU A 1 112 ? 11.838 3.605 -0.135 1.00 87.31 112 LEU A O 1
ATOM 831 N N . ALA A 1 113 ? 12.152 3.302 -2.327 1.00 86.00 113 ALA A N 1
ATOM 832 C CA . ALA A 1 113 ? 10.753 3.522 -2.687 1.00 86.00 113 ALA A CA 1
ATOM 833 C C . ALA A 1 113 ? 9.828 2.411 -2.152 1.00 86.00 113 ALA A C 1
ATOM 835 O O . ALA A 1 113 ? 8.719 2.695 -1.703 1.00 86.00 113 ALA A O 1
ATOM 836 N N . GLY A 1 114 ? 10.288 1.154 -2.158 1.00 85.81 114 GLY A N 1
ATOM 837 C CA . GLY A 1 114 ? 9.529 0.005 -1.649 1.00 85.81 114 GLY A CA 1
ATOM 838 C C . GLY A 1 114 ? 9.640 -0.209 -0.133 1.00 85.81 114 GLY A C 1
ATOM 839 O O . GLY A 1 114 ? 8.729 -0.760 0.487 1.00 85.81 114 GLY A O 1
ATOM 840 N N . LEU A 1 115 ? 10.731 0.247 0.489 1.00 90.88 115 LEU A N 1
ATOM 841 C CA . LEU A 1 115 ? 11.031 -0.010 1.903 1.00 90.88 115 LEU A CA 1
ATOM 842 C C . LEU A 1 115 ? 9.953 0.488 2.886 1.00 90.88 115 LEU A C 1
ATOM 844 O O . LEU A 1 115 ? 9.526 -0.308 3.727 1.00 90.88 115 LEU A O 1
ATOM 848 N N . PRO A 1 116 ? 9.446 1.734 2.794 1.00 90.38 116 PRO A N 1
ATOM 849 C CA . PRO A 1 116 ? 8.380 2.213 3.669 1.00 90.38 116 PRO A CA 1
ATOM 850 C C . PRO A 1 116 ? 7.115 1.362 3.576 1.00 90.38 116 PRO A C 1
ATOM 852 O O . PRO A 1 116 ? 6.509 1.048 4.598 1.00 90.38 116 PRO A O 1
ATOM 855 N N . LEU A 1 117 ? 6.740 0.940 2.364 1.00 88.94 117 LEU A N 1
ATOM 856 C CA . LEU A 1 117 ? 5.573 0.089 2.152 1.00 88.94 117 LEU A CA 1
ATOM 857 C C . LEU A 1 117 ? 5.762 -1.277 2.822 1.00 88.94 117 LEU A C 1
ATOM 859 O O . LEU A 1 117 ? 4.852 -1.752 3.499 1.00 88.94 117 LEU A O 1
ATOM 863 N N . GLY A 1 118 ? 6.954 -1.867 2.705 1.00 89.44 118 GLY A N 1
ATOM 864 C CA . GLY A 1 118 ? 7.329 -3.074 3.442 1.00 89.44 1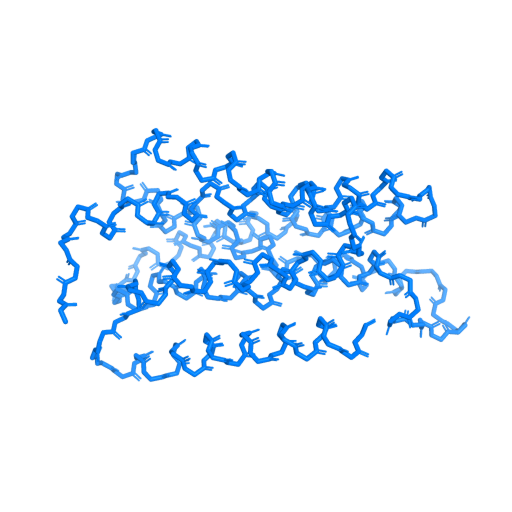18 GLY A CA 1
ATOM 865 C C . GLY A 1 118 ? 7.182 -2.913 4.951 1.00 89.44 118 GLY A C 1
ATOM 866 O O . GLY A 1 118 ? 6.506 -3.715 5.593 1.00 89.44 118 GLY A O 1
ATOM 867 N N . ALA A 1 119 ? 7.745 -1.842 5.514 1.00 90.62 119 ALA A N 1
ATOM 868 C CA . ALA A 1 119 ? 7.660 -1.561 6.948 1.00 90.62 119 ALA A CA 1
ATOM 869 C C . ALA A 1 119 ? 6.213 -1.373 7.424 1.00 90.62 119 ALA A C 1
ATOM 871 O O . ALA A 1 119 ? 5.828 -1.845 8.491 1.00 90.62 119 ALA A O 1
ATOM 872 N N . ILE A 1 120 ? 5.373 -0.744 6.610 1.00 89.50 120 ILE A N 1
ATOM 873 C CA . ILE A 1 120 ? 3.953 -0.573 6.919 1.00 89.50 120 ILE A CA 1
ATOM 874 C C . ILE A 1 120 ? 3.208 -1.903 6.893 1.00 89.50 120 ILE A C 1
ATOM 876 O O . ILE A 1 120 ? 2.410 -2.162 7.793 1.00 89.50 120 ILE A O 1
ATOM 880 N N . LEU A 1 121 ? 3.467 -2.747 5.892 1.00 87.62 121 LEU A N 1
ATOM 881 C CA . LEU A 1 121 ? 2.863 -4.075 5.800 1.00 87.62 121 LEU A CA 1
ATOM 882 C C . LEU A 1 121 ? 3.276 -4.946 6.988 1.00 87.62 121 LEU A C 1
ATOM 884 O O . LEU A 1 121 ? 2.410 -5.539 7.624 1.00 87.62 121 LEU A O 1
ATOM 888 N N . GLY A 1 122 ? 4.563 -4.960 7.345 1.00 86.12 122 GLY A N 1
ATOM 889 C CA . GLY A 1 122 ? 5.048 -5.665 8.532 1.00 86.12 122 GLY A CA 1
ATOM 890 C C . GLY A 1 122 ? 4.383 -5.164 9.817 1.00 86.12 122 GLY A C 1
ATOM 891 O O . GLY A 1 122 ? 3.857 -5.958 10.592 1.00 86.12 122 GLY A O 1
ATOM 892 N N . ALA A 1 123 ? 4.310 -3.845 10.012 1.00 86.06 123 ALA A N 1
ATOM 893 C CA . ALA A 1 123 ? 3.658 -3.272 11.189 1.00 86.06 123 ALA A CA 1
ATOM 894 C C . ALA A 1 123 ? 2.155 -3.593 11.231 1.00 86.06 123 ALA A C 1
ATOM 896 O O . ALA A 1 123 ? 1.618 -3.894 12.294 1.00 86.06 123 ALA A O 1
ATOM 897 N N . ALA A 1 124 ? 1.472 -3.566 10.082 1.00 84.31 124 ALA A N 1
ATOM 898 C CA . ALA A 1 124 ? 0.060 -3.921 9.977 1.00 84.31 124 ALA A CA 1
ATOM 899 C C . ALA A 1 124 ? -0.192 -5.406 10.279 1.00 84.31 124 ALA A C 1
ATOM 901 O O . ALA A 1 124 ? -1.195 -5.725 10.917 1.00 84.31 124 ALA A O 1
ATOM 902 N N . VAL A 1 125 ? 0.710 -6.298 9.853 1.00 84.69 125 VAL A N 1
ATOM 903 C CA . VAL A 1 125 ? 0.660 -7.732 10.175 1.00 84.69 125 VAL A CA 1
ATOM 904 C C . VAL A 1 125 ? 0.778 -7.950 11.675 1.00 84.69 125 VAL A C 1
ATOM 906 O O . VAL A 1 125 ? -0.072 -8.625 12.247 1.00 84.69 125 VAL A O 1
ATOM 909 N N . GLU A 1 126 ? 1.765 -7.337 12.320 1.00 84.12 126 GLU A N 1
ATOM 910 C CA . GLU A 1 126 ? 2.007 -7.547 13.749 1.00 84.12 126 GLU A CA 1
ATOM 911 C C . GLU A 1 126 ? 0.939 -6.889 14.636 1.00 84.12 126 GLU A C 1
ATOM 913 O O . GLU A 1 126 ? 0.463 -7.481 15.597 1.00 84.12 126 GLU A O 1
ATOM 918 N N . ILE A 1 127 ? 0.473 -5.686 14.289 1.00 78.25 127 ILE A N 1
ATOM 919 C CA . ILE A 1 127 ? -0.626 -5.031 15.020 1.00 78.25 127 ILE A CA 1
ATOM 920 C C . ILE A 1 127 ? -1.957 -5.767 14.773 1.00 78.25 127 ILE A C 1
ATOM 922 O O . ILE A 1 127 ? -2.825 -5.803 15.649 1.00 78.25 127 ILE A O 1
ATOM 926 N N . GLY A 1 128 ? -2.129 -6.350 13.583 1.00 70.94 128 GLY A N 1
ATOM 927 C CA . GLY A 1 128 ? -3.321 -7.090 13.177 1.00 70.94 128 GLY A CA 1
ATOM 928 C C . GLY A 1 128 ? -3.390 -8.512 13.737 1.00 70.94 128 GLY A C 1
ATOM 929 O O . GLY A 1 128 ? -4.489 -8.963 14.061 1.00 70.94 128 GLY A O 1
ATOM 930 N N . SER A 1 129 ? -2.256 -9.196 13.918 1.00 69.75 129 SER A N 1
ATOM 931 C CA . SER A 1 129 ? -2.180 -10.567 14.458 1.00 69.75 129 SER A CA 1
ATOM 932 C C . SER A 1 129 ? -2.738 -10.670 15.882 1.00 69.75 129 SER A C 1
ATOM 934 O O . SER A 1 129 ? -3.270 -11.708 16.271 1.00 69.75 129 SER A O 1
ATOM 936 N N . LEU A 1 130 ? -2.725 -9.557 16.620 1.00 60.75 130 LEU A N 1
ATOM 937 C CA . LEU A 1 130 ? -3.334 -9.408 17.945 1.00 60.75 130 LEU A CA 1
ATOM 938 C C . LEU A 1 130 ? -4.869 -9.426 17.924 1.00 60.75 130 LEU A C 1
ATOM 940 O O . LEU A 1 130 ? -5.507 -9.466 18.974 1.00 60.75 130 LEU A O 1
ATOM 944 N N . THR A 1 131 ? -5.484 -9.367 16.744 1.00 63.19 131 THR A N 1
ATOM 945 C CA . THR A 1 131 ? -6.939 -9.380 16.580 1.00 63.19 131 THR A CA 1
ATOM 946 C C . THR A 1 131 ? -7.357 -10.583 15.744 1.00 63.19 131 THR A C 1
ATOM 948 O O . THR A 1 131 ? -6.799 -10.844 14.682 1.00 63.19 131 THR A O 1
ATOM 951 N N . ALA A 1 132 ? -8.355 -11.341 16.198 1.00 61.56 132 ALA A N 1
ATOM 952 C CA . ALA A 1 132 ? -8.845 -12.498 15.455 1.00 61.56 132 ALA A CA 1
ATOM 953 C C . ALA A 1 132 ? -9.505 -12.046 14.140 1.00 61.56 132 ALA A C 1
ATOM 955 O O . ALA A 1 132 ? -10.575 -11.435 14.141 1.00 61.56 132 ALA A O 1
ATOM 956 N N . HIS A 1 133 ? -8.859 -12.338 13.011 1.00 70.25 133 HIS A N 1
ATOM 957 C CA . HIS A 1 133 ? -9.383 -12.039 11.681 1.00 70.25 133 HIS A CA 1
ATOM 958 C C . HIS A 1 133 ? -10.120 -13.252 11.117 1.00 70.25 133 HIS A C 1
ATOM 960 O O . HIS A 1 133 ? -9.681 -14.393 11.246 1.00 70.25 133 HIS A O 1
ATOM 966 N N . SER A 1 134 ? -11.235 -13.015 10.428 1.00 82.00 134 SER A N 1
ATOM 967 C CA . SER A 1 134 ? -11.907 -14.086 9.698 1.00 82.00 134 SER A CA 1
ATOM 968 C C . SER A 1 134 ? -11.159 -14.387 8.401 1.00 82.00 134 SER A C 1
ATOM 970 O O . SER A 1 134 ? -11.215 -13.595 7.460 1.00 82.00 134 SER A O 1
ATOM 972 N N . THR A 1 135 ? -10.541 -15.568 8.317 1.00 83.69 135 THR A N 1
ATOM 973 C CA . THR A 1 135 ? -9.799 -16.040 7.133 1.00 83.69 135 THR A CA 1
ATOM 974 C C . THR A 1 135 ? -10.610 -15.922 5.842 1.00 83.69 135 THR A C 1
ATOM 976 O O . THR A 1 135 ? -10.068 -15.564 4.802 1.00 83.69 135 THR A O 1
ATOM 979 N N . ARG A 1 136 ? -11.929 -16.155 5.903 1.00 89.81 136 ARG A N 1
ATOM 980 C CA . ARG A 1 136 ? -12.832 -16.035 4.745 1.00 89.81 136 ARG A CA 1
ATOM 981 C C . ARG A 1 136 ? -12.862 -14.614 4.178 1.00 89.81 136 ARG A C 1
ATOM 983 O O . ARG A 1 136 ? -12.778 -14.439 2.969 1.00 89.81 136 ARG A O 1
ATOM 990 N N . TRP A 1 137 ? -12.960 -13.606 5.045 1.00 90.12 137 TRP A N 1
ATOM 991 C CA . TRP A 1 137 ? -12.994 -12.201 4.628 1.00 90.12 137 TRP A CA 1
ATOM 992 C C . TRP A 1 137 ? -11.618 -11.704 4.188 1.00 90.12 137 TRP A C 1
ATOM 994 O O . TRP A 1 137 ? -11.540 -10.913 3.253 1.00 90.12 137 TRP A O 1
ATOM 1004 N N . THR A 1 138 ? -10.543 -12.230 4.780 1.00 88.50 138 THR A N 1
ATOM 1005 C CA . THR A 1 138 ? -9.175 -11.975 4.313 1.00 88.50 138 THR A CA 1
ATOM 1006 C C . THR A 1 138 ? -8.941 -12.520 2.909 1.00 88.50 138 THR A C 1
ATOM 1008 O O . THR A 1 138 ? -8.444 -11.795 2.052 1.00 88.50 138 THR A O 1
ATOM 1011 N N . LEU A 1 139 ? -9.351 -13.760 2.632 1.00 90.12 139 LEU A N 1
ATOM 1012 C CA . LEU A 1 139 ? -9.246 -14.345 1.292 1.00 90.12 139 LEU A CA 1
ATOM 1013 C C . LEU A 1 139 ? -10.112 -13.598 0.272 1.00 90.12 139 LEU A C 1
ATOM 1015 O O . LEU A 1 139 ? -9.651 -13.336 -0.834 1.00 90.12 139 LEU A O 1
ATOM 1019 N N . ALA A 1 140 ? -11.329 -13.197 0.651 1.00 91.75 140 ALA A N 1
ATOM 1020 C CA . ALA A 1 140 ? -12.177 -12.364 -0.203 1.00 91.75 140 ALA A CA 1
ATOM 1021 C C . ALA A 1 140 ? -11.506 -11.018 -0.523 1.00 91.75 140 ALA A C 1
ATOM 1023 O O . ALA A 1 140 ? -11.500 -10.587 -1.674 1.00 91.75 140 ALA A O 1
ATOM 1024 N N . GLY A 1 141 ? -10.886 -10.385 0.476 1.00 91.50 141 GLY A N 1
ATOM 1025 C CA . GLY A 1 141 ? -10.094 -9.174 0.292 1.00 91.50 141 GLY A CA 1
ATOM 1026 C C . GLY A 1 141 ? -8.904 -9.374 -0.640 1.00 91.50 141 GLY A C 1
ATOM 1027 O O . GLY A 1 141 ? -8.686 -8.553 -1.526 1.00 91.50 141 GLY A O 1
ATOM 1028 N N . ALA A 1 142 ? -8.179 -10.484 -0.492 1.00 91.62 142 ALA A N 1
ATOM 1029 C CA . ALA A 1 142 ? -7.065 -10.831 -1.369 1.00 91.62 142 ALA A CA 1
ATOM 1030 C C . ALA A 1 142 ? -7.513 -11.064 -2.820 1.00 91.62 142 ALA A C 1
ATOM 1032 O O . ALA A 1 142 ? -6.871 -10.581 -3.748 1.00 91.62 142 ALA A O 1
ATOM 1033 N N . GLY A 1 143 ? -8.643 -11.749 -3.017 1.00 93.50 143 GLY A N 1
ATOM 1034 C CA . GLY A 1 143 ? -9.243 -11.934 -4.337 1.00 93.50 143 GLY A CA 1
ATOM 1035 C C . GLY A 1 143 ? -9.656 -10.608 -4.977 1.00 93.50 143 GLY A C 1
ATOM 1036 O O . GLY A 1 143 ? -9.326 -10.358 -6.132 1.00 93.50 143 GLY A O 1
ATOM 1037 N N . LEU A 1 144 ? -10.316 -9.727 -4.217 1.00 92.50 144 LEU A N 1
ATOM 1038 C CA . LEU A 1 144 ? -10.690 -8.389 -4.688 1.00 92.50 144 LEU A CA 1
ATOM 1039 C C . LEU A 1 144 ? -9.463 -7.550 -5.056 1.00 92.50 144 LEU A C 1
ATOM 1041 O O . LEU A 1 144 ? -9.443 -6.959 -6.132 1.00 92.50 144 LEU A O 1
ATOM 1045 N N . GLY A 1 145 ? -8.444 -7.523 -4.194 1.00 90.94 145 GLY A N 1
ATOM 1046 C CA . GLY A 1 145 ? -7.204 -6.785 -4.439 1.00 90.94 145 GLY A CA 1
ATOM 1047 C C . GLY A 1 145 ? -6.475 -7.281 -5.680 1.00 90.94 145 GLY A C 1
ATOM 1048 O O . GLY A 1 145 ? -6.121 -6.485 -6.545 1.00 90.94 145 GLY A O 1
ATOM 1049 N N . ALA A 1 146 ? -6.341 -8.600 -5.831 1.00 92.12 146 ALA A N 1
ATOM 1050 C CA . ALA A 1 146 ? -5.719 -9.202 -7.004 1.00 92.12 146 ALA A CA 1
ATOM 1051 C C . ALA A 1 146 ? -6.491 -8.910 -8.300 1.00 92.12 146 ALA A C 1
ATOM 1053 O O . ALA A 1 146 ? -5.883 -8.521 -9.294 1.00 92.12 146 ALA A O 1
ATOM 1054 N N . LEU A 1 147 ? -7.820 -9.065 -8.300 1.00 92.56 147 LEU A N 1
ATOM 1055 C CA . LEU A 1 147 ? -8.649 -8.820 -9.486 1.00 92.56 147 LEU A CA 1
ATOM 1056 C C . LEU A 1 147 ? -8.629 -7.350 -9.904 1.00 92.56 147 LEU A C 1
ATOM 1058 O O . LEU A 1 147 ? -8.472 -7.048 -11.086 1.00 92.56 147 LEU A O 1
ATOM 1062 N N . LEU A 1 148 ? -8.763 -6.437 -8.941 1.00 91.00 148 LEU A N 1
ATOM 1063 C CA . LEU A 1 148 ? -8.737 -5.003 -9.207 1.00 91.00 148 LEU A CA 1
ATOM 1064 C C . LEU A 1 148 ? -7.354 -4.556 -9.682 1.00 91.00 148 LEU A C 1
ATOM 1066 O O . LEU A 1 148 ? -7.261 -3.838 -10.677 1.00 91.00 148 LEU A O 1
ATOM 1070 N N . ALA A 1 149 ? -6.283 -5.022 -9.037 1.00 90.38 149 ALA A N 1
ATOM 1071 C CA . ALA A 1 149 ? -4.919 -4.759 -9.476 1.00 90.38 149 ALA A CA 1
ATOM 1072 C C . ALA A 1 149 ? -4.682 -5.283 -10.899 1.00 90.38 149 ALA A C 1
ATOM 1074 O O . ALA A 1 149 ? -4.282 -4.504 -11.761 1.00 90.38 149 ALA A O 1
ATOM 1075 N N . ALA A 1 150 ? -5.012 -6.545 -11.182 1.00 88.88 150 ALA A N 1
ATOM 1076 C CA . ALA A 1 150 ? -4.845 -7.136 -12.509 1.00 88.88 150 ALA A CA 1
ATOM 1077 C C . ALA A 1 150 ? -5.644 -6.380 -13.579 1.00 88.88 150 ALA A C 1
ATOM 1079 O O . ALA A 1 150 ? -5.090 -6.016 -14.614 1.00 88.88 150 ALA A O 1
ATOM 1080 N N . GLY A 1 151 ? -6.921 -6.086 -13.315 1.00 87.38 151 GLY A N 1
ATOM 1081 C CA . GLY A 1 151 ? -7.772 -5.333 -14.236 1.00 87.38 151 GLY A CA 1
ATOM 1082 C C . GLY A 1 151 ? -7.260 -3.911 -14.469 1.00 87.38 151 GLY A C 1
ATOM 1083 O O . GLY A 1 151 ? -7.223 -3.440 -15.602 1.00 87.38 151 GLY A O 1
ATOM 1084 N N . SER A 1 152 ? -6.795 -3.238 -13.416 1.00 86.62 152 SER A N 1
ATOM 1085 C CA . SER A 1 152 ? -6.249 -1.885 -13.534 1.00 86.62 152 SER A CA 1
ATOM 1086 C C . SER A 1 152 ? -4.929 -1.830 -14.298 1.00 86.62 152 SER A C 1
ATOM 1088 O O . SER A 1 152 ? -4.750 -0.915 -15.092 1.00 86.62 152 SER A O 1
ATOM 1090 N N . VAL A 1 153 ? -4.037 -2.812 -14.130 1.00 84.81 153 VAL A N 1
ATOM 1091 C CA . VAL A 1 153 ? -2.819 -2.923 -14.946 1.00 84.81 153 VAL A CA 1
ATOM 1092 C C . VAL A 1 153 ? -3.181 -3.283 -16.386 1.00 84.81 153 VAL A C 1
ATOM 1094 O O . VAL A 1 153 ? -2.565 -2.779 -17.311 1.00 84.81 153 VAL A O 1
ATOM 1097 N N . ALA A 1 154 ? -4.188 -4.122 -16.619 1.00 82.56 154 ALA A N 1
ATOM 1098 C CA . ALA A 1 154 ? -4.590 -4.476 -17.979 1.00 82.56 154 ALA A CA 1
ATOM 1099 C C . ALA A 1 154 ? -5.168 -3.282 -18.764 1.00 82.56 154 ALA A C 1
ATOM 1101 O O . ALA A 1 154 ? -4.952 -3.181 -19.968 1.00 82.56 154 ALA A O 1
ATOM 1102 N N . VAL A 1 155 ? -5.905 -2.391 -18.092 1.00 83.19 155 VAL A N 1
ATOM 1103 C CA . VAL A 1 155 ? -6.597 -1.251 -18.725 1.00 83.19 155 VAL A CA 1
ATOM 1104 C C . VAL A 1 155 ? -5.774 0.043 -18.677 1.00 83.19 155 VAL A C 1
ATOM 1106 O O . VAL A 1 155 ? -5.888 0.883 -19.568 1.00 83.19 155 VAL A O 1
ATOM 1109 N N . PHE A 1 156 ? -4.950 0.222 -17.646 1.00 83.56 156 PHE A N 1
ATOM 1110 C CA . PHE A 1 156 ? -4.177 1.438 -17.391 1.00 83.56 156 PHE A CA 1
ATOM 1111 C C . PHE A 1 156 ? -2.682 1.126 -17.189 1.00 83.56 156 PHE A C 1
ATOM 1113 O O . PHE A 1 156 ? -2.158 0.104 -17.621 1.00 83.56 156 PHE A O 1
ATOM 1120 N N . SER A 1 157 ? -1.962 2.041 -16.540 1.00 86.19 157 SER A N 1
ATOM 1121 C CA . SER A 1 157 ? -0.591 1.838 -16.081 1.00 86.19 157 SER A CA 1
ATOM 1122 C C . SER A 1 157 ? -0.551 1.354 -14.630 1.00 86.19 157 SER A C 1
ATOM 1124 O O . SER A 1 157 ? -1.518 1.510 -13.883 1.00 86.19 157 SER A O 1
ATOM 1126 N N . VAL A 1 158 ? 0.599 0.835 -14.193 1.00 86.56 158 VAL A N 1
ATOM 1127 C CA . VAL A 1 158 ? 0.818 0.406 -12.800 1.00 86.56 158 VAL A CA 1
ATOM 1128 C C . VAL A 1 158 ? 0.574 1.552 -11.809 1.00 86.56 158 VAL A C 1
ATOM 1130 O O . VAL A 1 158 ? -0.067 1.345 -10.778 1.00 86.56 158 VAL A O 1
ATOM 1133 N N . LEU A 1 159 ? 1.021 2.775 -12.125 1.00 87.81 159 LEU A N 1
ATOM 1134 C CA . LEU A 1 159 ? 0.815 3.936 -11.252 1.00 87.81 159 LEU A CA 1
ATOM 1135 C C . LEU A 1 159 ? -0.668 4.317 -11.139 1.00 87.81 159 LEU A C 1
ATOM 1137 O O . LEU A 1 159 ? -1.174 4.493 -10.030 1.00 87.81 159 LEU A O 1
ATOM 1141 N N . ARG A 1 160 ? -1.387 4.394 -12.267 1.00 88.19 160 ARG A N 1
ATOM 1142 C CA . ARG A 1 160 ? -2.834 4.663 -12.253 1.00 88.19 160 ARG A CA 1
ATOM 1143 C C . ARG A 1 160 ? -3.598 3.530 -11.565 1.00 88.19 160 ARG A C 1
ATOM 1145 O O . ARG A 1 160 ? -4.549 3.801 -10.839 1.00 88.19 160 ARG A O 1
ATOM 1152 N N . GLY A 1 161 ? -3.144 2.286 -11.717 1.00 89.31 161 GLY A N 1
ATOM 1153 C CA . GLY A 1 161 ? -3.679 1.132 -11.002 1.00 89.31 161 GLY A CA 1
ATOM 1154 C C . GLY A 1 161 ? -3.531 1.254 -9.488 1.00 89.31 161 GLY A C 1
ATOM 1155 O O . GLY A 1 161 ? -4.514 1.091 -8.769 1.00 89.31 161 GLY A O 1
ATOM 1156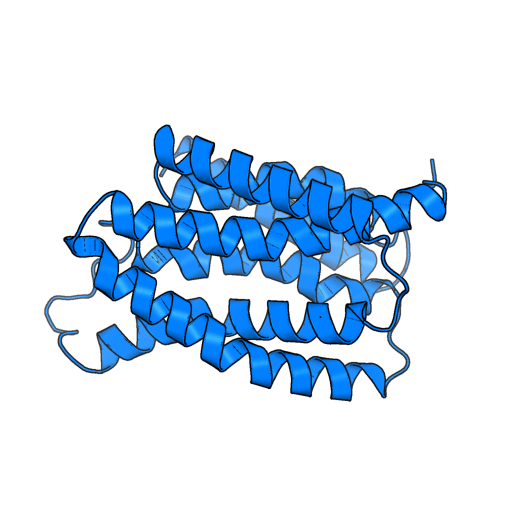 N N . ALA A 1 162 ? -2.358 1.653 -8.991 1.00 89.75 162 ALA A N 1
ATOM 1157 C CA . ALA A 1 162 ? -2.154 1.945 -7.570 1.00 89.75 162 ALA A CA 1
ATOM 1158 C C . ALA A 1 162 ? -3.083 3.061 -7.055 1.00 89.75 162 ALA A C 1
ATOM 1160 O O . ALA A 1 162 ? -3.678 2.928 -5.985 1.00 89.75 162 ALA A O 1
ATOM 1161 N N . CYS A 1 163 ? -3.274 4.133 -7.829 1.00 91.62 163 CYS A N 1
ATOM 1162 C CA . CYS A 1 163 ? -4.220 5.199 -7.486 1.00 91.62 163 CYS A CA 1
ATOM 1163 C C . CYS A 1 163 ? -5.681 4.715 -7.491 1.00 91.62 163 CYS A C 1
ATOM 1165 O O . CYS A 1 163 ? -6.453 5.089 -6.608 1.00 91.62 163 CYS A O 1
ATOM 1167 N N . LEU A 1 164 ? -6.068 3.839 -8.422 1.00 91.56 164 LEU A N 1
ATOM 1168 C CA . LEU A 1 164 ? -7.396 3.217 -8.427 1.00 91.56 164 LEU A CA 1
ATOM 1169 C C . LEU A 1 164 ? -7.605 2.318 -7.205 1.00 91.56 164 LEU A C 1
ATOM 1171 O O . LEU A 1 164 ? -8.686 2.341 -6.612 1.00 91.56 164 LEU A O 1
ATOM 1175 N N . MET A 1 165 ? -6.573 1.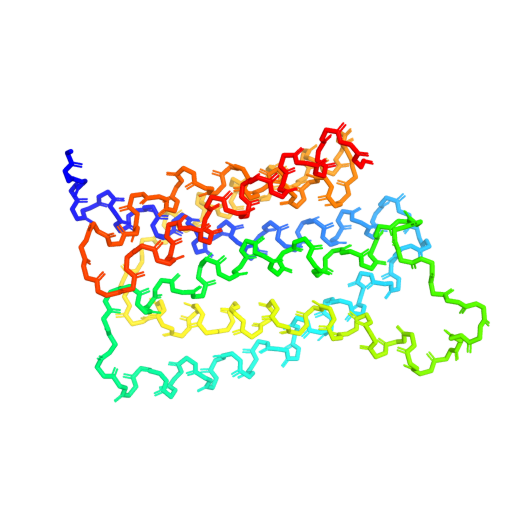584 -6.776 1.00 91.25 165 MET A N 1
ATOM 1176 C CA . MET A 1 165 ? -6.644 0.785 -5.549 1.00 91.25 165 MET A CA 1
ATOM 1177 C C . MET A 1 165 ? -6.893 1.673 -4.330 1.00 91.25 165 MET A C 1
ATOM 1179 O O . MET A 1 165 ? -7.696 1.312 -3.470 1.00 91.25 165 MET A O 1
ATOM 1183 N N . ASN A 1 166 ? -6.276 2.857 -4.275 1.00 91.69 166 ASN A N 1
ATOM 1184 C CA . ASN A 1 166 ? -6.536 3.822 -3.210 1.00 91.69 166 ASN A CA 1
ATOM 1185 C C . ASN A 1 166 ? -7.983 4.318 -3.211 1.00 91.69 166 ASN A C 1
ATOM 1187 O O . ASN A 1 166 ? -8.609 4.364 -2.151 1.00 91.69 166 ASN A O 1
ATOM 1191 N N . LEU A 1 167 ? -8.524 4.666 -4.384 1.00 91.19 167 LEU A N 1
ATOM 1192 C CA . LEU A 1 167 ? -9.918 5.102 -4.512 1.00 91.19 167 LEU A CA 1
ATOM 1193 C C . LEU A 1 167 ? -10.901 4.002 -4.099 1.00 91.19 167 LEU A C 1
ATOM 1195 O O . LEU A 1 167 ? -11.918 4.298 -3.474 1.00 91.19 167 LEU A O 1
ATOM 1199 N N . PHE A 1 168 ? -10.580 2.740 -4.387 1.00 91.56 168 PHE A N 1
ATOM 1200 C CA . PHE A 1 168 ? -11.386 1.598 -3.963 1.00 91.56 168 PHE A CA 1
ATOM 1201 C C . PHE A 1 168 ? -11.270 1.314 -2.456 1.00 91.56 168 PHE A C 1
ATOM 1203 O O . PHE A 1 168 ? -12.265 1.017 -1.795 1.00 91.56 168 PHE A O 1
ATOM 1210 N N . ALA A 1 169 ? -10.071 1.429 -1.884 1.00 89.56 169 ALA A N 1
ATOM 1211 C CA . ALA A 1 169 ? -9.829 1.181 -0.465 1.00 89.56 169 ALA A CA 1
ATOM 1212 C C . ALA A 1 169 ? -10.362 2.305 0.441 1.00 89.56 169 ALA A C 1
ATOM 1214 O O . ALA A 1 169 ? -10.757 2.044 1.579 1.00 89.56 169 ALA A O 1
ATOM 1215 N N . ALA A 1 170 ? -10.419 3.547 -0.045 1.00 89.88 170 ALA A N 1
ATOM 1216 C CA . ALA A 1 170 ? -10.882 4.702 0.721 1.00 89.88 170 ALA A CA 1
ATOM 1217 C C . ALA A 1 170 ? -12.275 4.538 1.371 1.00 89.88 170 ALA A C 1
ATOM 1219 O O . ALA A 1 170 ? -12.374 4.747 2.585 1.00 89.88 170 ALA A O 1
ATOM 1220 N N . PRO A 1 171 ? -13.341 4.115 0.660 1.00 89.25 171 PRO A N 1
ATOM 1221 C CA . PRO A 1 171 ? -14.650 3.883 1.278 1.00 89.25 171 PRO A CA 1
ATOM 1222 C C . PRO A 1 171 ? -14.648 2.734 2.298 1.00 89.25 171 PRO A C 1
ATOM 1224 O O . PRO A 1 171 ? -15.469 2.737 3.212 1.00 89.25 171 PRO A O 1
ATOM 1227 N N . ILE A 1 172 ? -13.722 1.775 2.185 1.00 89.25 172 ILE A N 1
ATOM 1228 C CA . ILE A 1 172 ? -13.559 0.660 3.134 1.00 89.25 172 ILE A CA 1
ATOM 1229 C C . ILE A 1 172 ? -12.852 1.143 4.411 1.00 89.25 172 ILE A C 1
ATOM 1231 O O . ILE A 1 172 ? -13.187 0.711 5.514 1.00 89.25 172 ILE A O 1
ATOM 1235 N N . ILE A 1 173 ? -11.900 2.072 4.272 1.00 88.12 173 ILE A N 1
ATOM 1236 C CA . ILE A 1 173 ? -11.104 2.633 5.372 1.00 88.12 173 ILE A CA 1
ATOM 1237 C C . ILE A 1 173 ? -11.872 3.709 6.145 1.00 88.12 173 ILE A C 1
ATOM 1239 O O . ILE A 1 173 ? -11.760 3.768 7.369 1.00 88.12 173 ILE A O 1
ATOM 1243 N N . TRP A 1 174 ? -12.682 4.531 5.475 1.00 87.62 174 TRP A N 1
ATOM 1244 C CA . TRP A 1 174 ? -13.455 5.606 6.109 1.00 87.62 174 TRP A CA 1
ATOM 1245 C C . TRP A 1 174 ? -14.241 5.189 7.368 1.00 87.62 174 TRP A C 1
ATOM 1247 O O . TRP A 1 174 ? -14.079 5.846 8.399 1.00 87.62 174 TRP A O 1
ATOM 1257 N N . PRO A 1 175 ? -15.043 4.103 7.363 1.00 85.06 175 PRO A N 1
ATOM 1258 C CA . PRO A 1 175 ? -15.783 3.674 8.551 1.00 85.06 175 PRO A CA 1
ATOM 1259 C C . PRO A 1 175 ? -14.898 3.088 9.660 1.00 85.06 175 PRO A C 1
ATOM 1261 O O . PRO A 1 175 ? -15.373 2.905 10.779 1.00 85.06 175 PRO A O 1
ATOM 1264 N N . LEU A 1 176 ? -13.632 2.776 9.368 1.00 82.38 176 LEU A N 1
ATOM 1265 C CA . LEU A 1 176 ? -12.658 2.274 10.340 1.00 82.38 176 LEU A CA 1
ATOM 1266 C C . LEU A 1 176 ? -11.919 3.404 11.063 1.00 82.38 176 LEU A C 1
ATOM 1268 O O . LEU A 1 176 ? -11.243 3.151 12.063 1.00 82.38 176 LEU A O 1
ATOM 1272 N N . LEU A 1 177 ? -12.035 4.638 10.565 1.00 83.38 177 LEU A N 1
ATOM 1273 C CA . LEU A 1 177 ? -11.438 5.807 11.190 1.00 83.38 177 LEU A CA 1
ATOM 1274 C C . LEU A 1 177 ? -12.234 6.227 12.434 1.00 83.38 177 LEU A C 1
ATOM 1276 O O . LEU A 1 177 ? -13.467 6.277 12.388 1.00 83.38 177 LEU A O 1
ATOM 1280 N N . PRO A 1 178 ? -11.558 6.609 13.533 1.00 75.12 178 PRO A N 1
ATOM 1281 C CA . PRO A 1 178 ? -12.246 7.094 14.719 1.00 75.12 178 PRO A CA 1
ATOM 1282 C C . PRO A 1 178 ? -13.110 8.315 14.390 1.00 75.12 178 PRO A C 1
ATOM 1284 O O . PRO A 1 178 ? -12.698 9.212 13.650 1.00 75.12 178 PRO A O 1
ATOM 1287 N N . GLY A 1 179 ? -14.318 8.351 14.955 1.00 73.62 179 GLY A N 1
ATOM 1288 C CA . GLY A 1 179 ? -15.215 9.506 14.862 1.00 73.62 179 GLY A CA 1
ATOM 1289 C C . GLY A 1 179 ? -14.795 10.680 15.745 1.00 73.62 179 GLY A C 1
ATOM 1290 O O . GLY A 1 179 ? -15.122 11.820 15.437 1.00 73.62 179 GLY A O 1
ATOM 1291 N N . THR A 1 180 ? -14.062 10.401 16.821 1.00 73.31 180 THR A N 1
ATOM 1292 C CA . THR A 1 180 ? -13.670 11.361 17.858 1.00 73.31 180 THR A CA 1
ATOM 1293 C C . THR A 1 180 ? -12.238 11.085 18.335 1.00 73.31 180 THR A C 1
ATOM 1295 O O . THR A 1 180 ? -11.678 10.015 18.088 1.00 73.31 180 THR A O 1
ATOM 1298 N N . GLY A 1 181 ? -11.615 12.066 18.997 1.00 74.62 181 GLY A N 1
ATOM 1299 C CA . GLY A 1 181 ? -10.262 11.964 19.562 1.00 74.62 181 GLY A CA 1
ATOM 1300 C C . GLY A 1 181 ? -9.208 12.785 18.812 1.00 74.62 181 GLY A C 1
ATOM 1301 O O . GLY A 1 181 ? -9.388 13.137 17.645 1.00 74.62 181 GLY A O 1
ATOM 1302 N N . ARG A 1 182 ? -8.081 13.080 19.480 1.00 76.94 182 ARG A N 1
ATOM 1303 C CA . ARG A 1 182 ? -7.032 14.010 18.998 1.00 76.94 182 ARG A CA 1
ATOM 1304 C C . ARG A 1 182 ? -6.453 13.658 17.618 1.00 76.94 182 ARG A C 1
ATOM 1306 O O . ARG A 1 182 ? -6.023 14.550 16.901 1.00 76.94 182 ARG A O 1
ATOM 1313 N N . ARG A 1 183 ? -6.458 12.375 17.232 1.00 76.06 183 ARG A N 1
ATOM 1314 C CA . ARG A 1 183 ? -5.908 11.883 15.951 1.00 76.06 183 ARG A CA 1
ATOM 1315 C C . ARG A 1 183 ? -6.966 11.561 14.881 1.00 76.06 183 ARG A C 1
ATOM 1317 O O . ARG A 1 183 ? -6.610 11.134 13.788 1.00 76.06 183 ARG A O 1
ATOM 1324 N N . SER A 1 184 ? -8.253 11.782 15.159 1.00 80.12 184 SER A N 1
ATOM 1325 C CA . SER A 1 184 ? -9.349 11.489 14.214 1.00 80.12 184 SER A CA 1
ATOM 1326 C C . SER A 1 184 ? -9.347 12.419 12.993 1.00 80.12 184 SER A C 1
ATOM 1328 O O . SER A 1 184 ? -9.424 11.957 11.855 1.00 80.12 184 SER A O 1
ATOM 1330 N N . LEU A 1 185 ? -9.198 13.725 13.225 1.00 84.44 185 LEU A N 1
ATOM 1331 C CA . LEU A 1 185 ? -9.129 14.750 12.1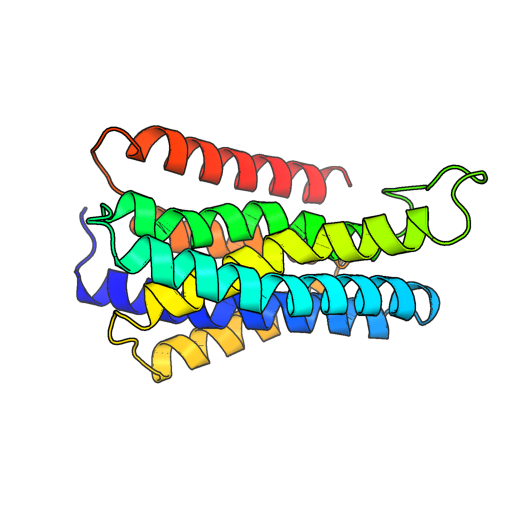86 1.00 84.44 185 LEU A CA 1
ATOM 1332 C C . LEU A 1 185 ? -7.925 14.568 11.244 1.00 84.44 185 LEU A C 1
ATOM 1334 O O . LEU A 1 185 ? -8.160 14.471 10.039 1.00 84.44 185 LEU A O 1
ATOM 1338 N N . PRO A 1 186 ? -6.670 14.424 11.724 1.00 85.50 186 PRO A N 1
ATOM 1339 C CA . PRO A 1 186 ? -5.538 14.213 10.824 1.00 85.50 186 PRO A CA 1
ATOM 1340 C C . PRO A 1 186 ? -5.653 12.903 10.033 1.00 85.50 186 PRO A C 1
ATOM 1342 O O . PRO A 1 186 ? -5.313 12.885 8.857 1.00 85.50 186 PRO A O 1
ATOM 1345 N N . ALA A 1 187 ? -6.199 11.829 10.614 1.00 83.62 187 ALA A N 1
ATOM 1346 C CA . ALA A 1 187 ? -6.422 10.575 9.890 1.00 83.62 187 ALA A CA 1
ATOM 1347 C C . ALA A 1 187 ? -7.404 10.734 8.715 1.00 83.62 187 ALA A C 1
ATOM 1349 O O . ALA A 1 187 ? -7.174 10.202 7.629 1.00 83.62 187 ALA A O 1
ATOM 1350 N N . ARG A 1 188 ? -8.483 11.502 8.910 1.00 87.19 188 ARG A N 1
ATOM 1351 C CA . ARG A 1 188 ? -9.448 11.815 7.846 1.00 87.19 188 ARG A CA 1
ATOM 1352 C C . ARG A 1 188 ? -8.857 12.752 6.801 1.00 87.19 188 ARG A C 1
ATOM 1354 O O . ARG A 1 188 ? -9.047 12.501 5.620 1.00 87.19 188 ARG A O 1
ATOM 1361 N N . MET A 1 189 ? -8.110 13.777 7.216 1.00 88.94 189 MET A N 1
ATOM 1362 C CA . MET A 1 189 ? -7.403 14.669 6.289 1.00 88.94 189 MET A CA 1
ATOM 1363 C C . MET A 1 189 ? -6.405 13.900 5.425 1.00 88.94 189 MET A C 1
ATOM 1365 O O . MET A 1 189 ? -6.348 14.131 4.222 1.00 88.94 189 MET A O 1
ATOM 1369 N N . LEU A 1 190 ? -5.671 12.952 6.014 1.00 86.75 190 LEU A N 1
ATOM 1370 C CA . LEU A 1 190 ? -4.781 12.058 5.281 1.00 86.75 190 LEU A CA 1
ATOM 1371 C C . LEU A 1 190 ? -5.558 11.202 4.276 1.00 86.75 190 LEU A C 1
ATOM 1373 O O . LEU A 1 190 ? -5.182 11.155 3.110 1.00 86.75 190 LEU A O 1
ATOM 1377 N N . LEU A 1 191 ? -6.673 10.583 4.671 1.00 89.88 191 LEU A N 1
ATOM 1378 C CA . LEU A 1 191 ? -7.472 9.818 3.712 1.00 89.88 191 LEU A CA 1
ATOM 1379 C C . LEU A 1 191 ? -7.957 10.693 2.546 1.00 89.88 191 LEU A C 1
ATOM 1381 O O . LEU A 1 191 ? -7.817 10.306 1.388 1.00 89.88 191 LEU A O 1
ATOM 1385 N N . THR A 1 192 ? -8.482 11.883 2.840 1.00 90.38 192 THR A N 1
ATOM 1386 C CA . THR A 1 192 ? -8.943 12.825 1.814 1.00 90.38 192 THR A CA 1
ATOM 1387 C C . THR A 1 192 ? -7.801 13.259 0.900 1.00 90.38 192 THR A C 1
ATOM 1389 O O . THR A 1 192 ? -7.979 13.300 -0.314 1.00 90.38 192 THR A O 1
ATOM 1392 N N . LEU A 1 193 ? -6.617 13.534 1.452 1.00 90.62 193 LEU A N 1
ATOM 1393 C CA . LEU A 1 193 ? -5.431 13.880 0.672 1.00 90.62 193 LEU A CA 1
ATOM 1394 C C . LEU A 1 193 ? -5.012 12.728 -0.250 1.00 90.62 193 LEU A C 1
ATOM 1396 O O . LEU A 1 193 ? -4.755 12.963 -1.427 1.00 90.62 193 LEU A O 1
ATOM 1400 N N . ALA A 1 194 ? -4.992 11.487 0.247 1.00 88.75 194 ALA A N 1
ATOM 1401 C CA . ALA A 1 194 ? -4.679 10.311 -0.565 1.00 88.75 194 ALA A CA 1
ATOM 1402 C C . ALA A 1 194 ? -5.674 10.139 -1.725 1.00 88.75 194 ALA A C 1
ATOM 1404 O O . ALA A 1 194 ? -5.269 9.850 -2.853 1.00 88.75 194 ALA A O 1
ATOM 1405 N N . VAL A 1 195 ? -6.966 10.360 -1.465 1.00 92.06 195 VAL A N 1
ATOM 1406 C CA . VAL A 1 195 ? -8.026 10.325 -2.484 1.00 92.06 195 VAL A CA 1
ATOM 1407 C C . VAL A 1 195 ? -7.832 11.435 -3.517 1.00 92.06 195 VAL A C 1
ATOM 1409 O O . VAL A 1 195 ? -7.829 11.148 -4.711 1.00 92.06 195 VAL A O 1
ATOM 1412 N N . LEU A 1 196 ? -7.611 12.679 -3.084 1.00 92.44 196 LEU A N 1
ATOM 1413 C CA . LEU A 1 196 ? -7.388 13.823 -3.977 1.00 92.44 196 LEU A CA 1
ATOM 1414 C C . LEU A 1 196 ? -6.159 13.626 -4.869 1.00 92.44 196 LEU A C 1
ATOM 1416 O O . LEU A 1 196 ? -6.247 13.819 -6.079 1.00 92.44 196 LEU A O 1
ATOM 1420 N N . LEU A 1 197 ? -5.033 13.192 -4.296 1.00 89.25 197 LEU A N 1
ATOM 1421 C CA . LEU A 1 197 ? -3.820 12.891 -5.059 1.00 89.25 197 LEU A CA 1
ATOM 1422 C C . LEU A 1 197 ? -4.054 11.753 -6.058 1.00 89.25 197 LEU A C 1
ATOM 1424 O O . LEU A 1 197 ? -3.608 11.841 -7.198 1.00 89.25 197 LEU A O 1
ATOM 1428 N N . SER A 1 198 ? -4.800 10.719 -5.664 1.00 90.44 198 SER A N 1
ATOM 1429 C CA . SER A 1 198 ? -5.134 9.605 -6.557 1.00 90.44 198 SER A CA 1
ATOM 1430 C C . SER A 1 198 ? -6.015 10.060 -7.724 1.00 90.44 198 SER A C 1
ATOM 1432 O O . SER A 1 198 ? -5.755 9.674 -8.861 1.00 90.44 198 SER A O 1
ATOM 1434 N N . PHE A 1 199 ? -7.001 10.930 -7.480 1.00 90.75 199 PHE A N 1
ATOM 1435 C CA . PHE A 1 199 ? -7.797 11.548 -8.546 1.00 90.75 199 PHE A CA 1
ATOM 1436 C C . PHE A 1 199 ? -6.947 12.407 -9.481 1.00 90.75 199 PHE A C 1
ATOM 1438 O O . PHE A 1 199 ? -7.091 12.292 -10.694 1.00 90.75 199 PHE A O 1
ATOM 1445 N N . LEU A 1 200 ? -6.050 13.234 -8.939 1.00 89.62 200 LEU A N 1
ATOM 1446 C CA . LEU A 1 200 ? -5.162 14.072 -9.748 1.00 89.62 200 LEU A CA 1
ATOM 1447 C C . LEU A 1 200 ? -4.284 13.227 -10.675 1.00 89.62 200 LEU A C 1
ATOM 1449 O O . LEU A 1 200 ? -4.196 13.524 -11.862 1.00 89.62 200 LEU A O 1
ATOM 1453 N N . VAL A 1 201 ? -3.689 12.148 -10.163 1.00 87.25 201 VAL A N 1
ATOM 1454 C CA . VAL A 1 201 ? -2.854 11.245 -10.971 1.00 87.25 201 VAL A CA 1
ATOM 1455 C C . VAL A 1 201 ? -3.674 10.510 -12.031 1.00 87.25 201 VAL A C 1
ATOM 1457 O O . VAL A 1 201 ? -3.184 10.320 -13.134 1.00 87.25 201 VAL A O 1
ATOM 1460 N N . ILE A 1 202 ? -4.914 10.111 -11.737 1.00 87.38 202 ILE A N 1
ATOM 1461 C CA . ILE A 1 202 ? -5.777 9.431 -12.719 1.00 87.38 202 ILE A CA 1
ATOM 1462 C C . ILE A 1 202 ? -6.241 10.387 -13.827 1.00 87.38 202 ILE A C 1
ATOM 1464 O O . ILE A 1 202 ? -6.336 9.972 -14.980 1.00 87.38 202 ILE A O 1
ATOM 1468 N N . LEU A 1 203 ? -6.557 11.639 -13.482 1.00 86.69 203 LEU A N 1
ATOM 1469 C CA . LEU A 1 203 ? -7.088 12.625 -14.427 1.00 86.69 203 LEU A CA 1
ATOM 1470 C C . LEU A 1 203 ? -5.999 13.303 -15.270 1.00 86.69 203 LEU A C 1
ATOM 1472 O O . LEU A 1 203 ? -6.268 13.645 -16.419 1.00 86.69 203 LEU A O 1
ATOM 1476 N N . TYR A 1 204 ? -4.804 13.519 -14.708 1.00 83.31 204 TYR A N 1
ATOM 1477 C CA . TYR A 1 204 ? -3.774 14.377 -15.312 1.00 83.31 204 TYR A CA 1
ATOM 1478 C C . TYR A 1 204 ? -2.406 13.717 -15.532 1.00 83.31 204 TYR A C 1
ATOM 1480 O O . TYR A 1 204 ? -1.592 14.283 -16.260 1.00 83.31 204 TYR A O 1
ATOM 1488 N N . GLY A 1 205 ? -2.119 12.570 -14.911 1.00 69.12 205 GLY A N 1
ATOM 1489 C CA . GLY A 1 205 ? -0.952 11.736 -15.246 1.00 69.12 205 GLY A CA 1
ATOM 1490 C C . GLY A 1 205 ? -1.373 10.656 -16.213 1.00 69.12 205 GLY A C 1
ATOM 1491 O O . GLY A 1 205 ? -0.573 10.166 -17.037 1.00 69.12 205 GLY A O 1
#

Secondary structure (DSSP, 8-state):
-PPPHHHHHHHHHHHHHHHHHHHHHHHHHHHHH-TTTHHHHHHHHHHHHHHHHHHHHHHHHHHTS---HHHHTHHHHHHHHHHHHHHGGGSTTTS---TT--SHHHHHHHHHHHHHHHHHHHHHHHHHHTS---HHHHHHHHHHHHHHHHHHHHHS-HHHHHHHHHHHHHHHHGGGS-SSSTTHHHHHHHHHHHHHHHHHHHHH-